Protein AF-A0A090X8W0-F1 (afdb_monomer_lite)

Foldseek 3Di:
DDDDDDDDDDDDDDDDDDDDDDVDDDDPDDDPPDDDDDDDDDPDPDDDPPPPLPPQPPQDDQFDQLLRVQLVVQCVVVCVVCVVPPPPDDPVNSVVVSVVCLVVPPVVVSVVSVVVNVVVNVVSVVSNVCSCPDPSNVVVVVVVVVVVVVVVVVVVVVPDPPVVPPPPPPPDDDDDDPPPDDPPPPPPPVPCVVVVVVVVVVVVVVVVVCVVVPPDDDDPPPDDCDPVNVVVVVVVVVVVVVVVVVVVVVVVVVVVVD

InterPro domains:
  IPR009071 High mobility group box domain [PF00505] (60-131)
  IPR009071 High mobility group box domain [PS50118] (60-132)
  IPR009071 High mobility group box domain [SM00398] (59-133)
  IPR036910 High mobility group box domain superfamily [G3DSA:1.10.30.10] (56-162)
  IPR036910 High mobility group box domain superfamily [SSF47095] (57-144)

Organism: Ixodes ricinus (NCBI:txid34613)

pLDDT: mean 70.73, std 20.22, range [31.61, 98.19]

Radius of gyration: 36.59 Å; chains: 1; bounding box: 74×90×101 Å

Sequence (258 aa):
RPRTQGATSNSNSPMPSSANSSPFVPSPHGSSLLQPPVKPGLSRRRGGPTVVYQNPRKPPDKPLMPYMRYSRKVRKMVWDQVKATNPDLKLWEIGKIIGQMWRELPDEAKQEYIDDYETEKMEYNEALKSYHSSPAYQAWVAAKVRAQQAAEEREALERSPSVVSSSLMASQKTDGKVSIQPAEDEDDIDEFSVKHIAASRYMRNHRLINEIFSDAVVPDVRSVVTTARMSVLKRQVQSLTMHQEKLGSRVTADRRKV

Structure (mmCIF, N/CA/C/O backbone):
data_AF-A0A090X8W0-F1
#
_entry.id   AF-A0A090X8W0-F1
#
loop_
_atom_site.group_PDB
_atom_site.id
_atom_site.type_symbol
_atom_site.label_atom_id
_atom_site.label_alt_id
_atom_site.label_comp_id
_atom_site.label_asym_id
_atom_site.label_entity_id
_atom_site.label_seq_id
_atom_site.pdbx_PDB_ins_code
_atom_site.Cartn_x
_atom_site.Cartn_y
_atom_site.Cartn_z
_atom_site.occupancy
_atom_site.B_iso_or_equiv
_atom_site.auth_seq_id
_atom_site.auth_comp_id
_atom_site.auth_asym_id
_atom_site.auth_atom_id
_atom_site.pdbx_PDB_model_num
ATOM 1 N N . ARG A 1 1 ? 48.241 22.713 63.279 1.00 39.88 1 ARG A N 1
ATOM 2 C CA . ARG A 1 1 ? 48.089 21.348 62.714 1.00 39.88 1 ARG A CA 1
ATOM 3 C C . ARG A 1 1 ? 46.641 20.907 62.950 1.00 39.88 1 ARG A C 1
ATOM 5 O O . ARG A 1 1 ? 46.288 20.726 64.108 1.00 39.88 1 ARG A O 1
ATOM 12 N N . PRO A 1 2 ? 45.789 20.875 61.912 1.00 41.75 2 PRO A N 1
ATOM 13 C CA . PRO A 1 2 ? 44.349 20.630 62.030 1.00 41.75 2 PRO A CA 1
ATOM 14 C C . PRO A 1 2 ? 44.013 19.131 61.931 1.00 41.75 2 PRO A C 1
ATOM 16 O O . PRO A 1 2 ? 44.785 18.366 61.352 1.00 41.75 2 PRO A O 1
ATOM 19 N N . ARG A 1 3 ? 42.855 18.716 62.466 1.00 33.06 3 ARG A N 1
ATOM 20 C CA . ARG A 1 3 ? 42.297 17.358 62.332 1.00 33.06 3 ARG A CA 1
ATOM 21 C C . ARG A 1 3 ? 40.885 17.427 61.734 1.00 33.06 3 ARG A C 1
ATOM 23 O O . ARG A 1 3 ? 39.918 17.691 62.430 1.00 33.06 3 ARG A O 1
ATOM 30 N N . THR A 1 4 ? 40.872 17.277 60.411 1.00 41.16 4 THR A N 1
ATOM 31 C CA . THR A 1 4 ? 39.895 16.632 59.511 1.00 41.16 4 THR A CA 1
ATOM 32 C C . THR A 1 4 ? 38.405 16.605 59.876 1.00 41.16 4 THR A C 1
ATOM 34 O O . THR A 1 4 ? 37.975 15.891 60.780 1.00 41.16 4 THR A O 1
ATOM 37 N N . GLN A 1 5 ? 37.638 17.282 59.019 1.00 38.31 5 GLN A N 1
ATOM 38 C CA . GLN A 1 5 ? 36.207 17.116 58.780 1.00 38.31 5 GLN A CA 1
ATOM 39 C C . GLN A 1 5 ? 35.917 15.755 58.121 1.00 38.31 5 GLN A C 1
ATOM 41 O O . GLN A 1 5 ? 36.676 15.312 57.258 1.00 38.31 5 GLN A O 1
ATOM 46 N N . GLY A 1 6 ? 34.805 15.123 58.502 1.00 32.28 6 GLY A N 1
ATOM 47 C CA . GLY A 1 6 ? 34.165 14.049 57.749 1.00 32.28 6 GLY A CA 1
ATOM 48 C C . GLY A 1 6 ? 32.929 14.608 57.053 1.00 32.28 6 GLY A C 1
ATOM 49 O O . GLY A 1 6 ? 31.990 15.028 57.723 1.00 32.28 6 GLY A O 1
ATOM 50 N N . ALA A 1 7 ? 32.943 14.629 55.723 1.00 36.22 7 ALA A N 1
ATOM 51 C CA . ALA A 1 7 ? 31.776 14.893 54.895 1.00 36.22 7 ALA A CA 1
ATOM 52 C C . ALA A 1 7 ? 31.733 13.835 53.789 1.00 36.22 7 ALA A C 1
ATOM 54 O O . ALA A 1 7 ? 32.740 13.515 53.158 1.00 36.22 7 ALA A O 1
ATOM 55 N N . THR A 1 8 ? 30.558 13.244 53.645 1.00 35.12 8 THR A N 1
ATOM 56 C CA . THR A 1 8 ? 30.211 12.102 52.812 1.00 35.12 8 THR A CA 1
ATOM 57 C C . THR A 1 8 ? 30.208 12.471 51.326 1.00 35.12 8 THR A C 1
ATOM 59 O O . THR A 1 8 ? 29.494 13.371 50.894 1.00 35.12 8 THR A O 1
ATOM 62 N N . SER A 1 9 ? 30.978 11.747 50.513 1.00 33.94 9 SER A N 1
ATOM 63 C CA . SER A 1 9 ? 30.895 11.777 49.052 1.00 33.94 9 SER A CA 1
ATOM 64 C C . SER A 1 9 ? 29.892 10.722 48.577 1.00 33.94 9 SER A C 1
ATOM 66 O O . SER A 1 9 ? 30.222 9.548 48.435 1.00 33.94 9 SER A O 1
ATOM 68 N N . ASN A 1 10 ? 28.648 11.139 48.333 1.00 31.61 10 ASN A N 1
ATOM 69 C CA . ASN A 1 10 ? 27.657 10.306 47.654 1.00 31.61 10 ASN A CA 1
ATOM 70 C C . ASN A 1 10 ? 27.701 10.627 46.154 1.00 31.61 10 ASN A C 1
ATOM 72 O O . ASN A 1 10 ? 27.370 11.735 45.733 1.00 31.61 10 ASN A O 1
ATOM 76 N N . SER A 1 11 ? 28.162 9.669 45.354 1.00 35.59 11 SER A N 1
ATOM 77 C CA . SER A 1 11 ? 28.157 9.745 43.895 1.00 35.59 11 SER A CA 1
ATOM 78 C C . SER A 1 11 ? 26.762 9.382 43.392 1.00 35.59 11 SER A C 1
ATOM 80 O O . SER A 1 11 ? 26.327 8.244 43.518 1.00 35.59 11 SER A O 1
ATOM 82 N N . ASN A 1 12 ? 26.043 10.357 42.835 1.00 34.34 12 ASN A N 1
ATOM 83 C CA . ASN A 1 12 ? 24.783 10.111 42.142 1.00 34.34 12 ASN A CA 1
ATOM 84 C C . ASN A 1 12 ? 24.848 10.783 40.768 1.00 34.34 12 ASN A C 1
ATOM 86 O O . ASN A 1 12 ? 24.694 11.997 40.637 1.00 34.34 12 ASN A O 1
ATOM 90 N N . SER A 1 13 ? 25.145 9.983 39.746 1.00 42.72 13 SER A N 1
ATOM 91 C CA . SER A 1 13 ? 25.040 10.383 38.345 1.00 42.72 13 SER A CA 1
ATOM 92 C C . SER A 1 13 ? 23.560 10.485 37.938 1.00 42.72 13 SER A C 1
ATOM 94 O O . SER A 1 13 ? 22.775 9.608 38.303 1.00 42.72 13 SER A O 1
ATOM 96 N N . PRO A 1 14 ? 23.155 11.517 37.177 1.00 39.47 14 PRO A N 1
ATOM 97 C CA . PRO A 1 14 ? 21.783 11.666 36.705 1.00 39.47 14 PRO A CA 1
ATOM 98 C C . PRO A 1 14 ? 21.507 10.778 35.480 1.00 39.47 14 PRO A C 1
ATOM 100 O O . PRO A 1 14 ? 22.338 10.645 34.582 1.00 39.47 14 PRO A O 1
ATOM 103 N N . MET A 1 15 ? 20.317 10.176 35.452 1.00 40.91 15 MET A N 1
ATOM 104 C CA . MET A 1 15 ? 19.804 9.386 34.330 1.00 40.91 15 MET A CA 1
ATOM 105 C C . MET A 1 15 ? 19.466 10.260 33.110 1.00 40.91 15 MET A C 1
ATOM 107 O O . MET A 1 15 ? 18.915 11.348 33.294 1.00 40.91 15 MET A O 1
ATOM 111 N N . PRO A 1 16 ? 19.687 9.785 31.869 1.00 42.34 16 PRO A N 1
ATOM 112 C CA . PRO A 1 16 ? 19.072 10.375 30.692 1.00 42.34 16 PRO A CA 1
ATOM 113 C C . PRO A 1 16 ? 17.645 9.845 30.484 1.00 42.34 16 PRO A C 1
ATOM 115 O O . PRO A 1 16 ? 17.329 8.676 30.702 1.00 42.34 16 PRO A O 1
ATOM 118 N N . SER A 1 17 ? 16.794 10.769 30.062 1.00 34.78 17 SER A N 1
ATOM 119 C CA . SER A 1 17 ? 15.359 10.680 29.828 1.00 34.78 17 SER A CA 1
ATOM 120 C C . SER A 1 17 ? 14.946 9.645 28.773 1.00 34.78 17 SER A C 1
ATOM 122 O O . SER A 1 17 ? 15.541 9.527 27.703 1.00 34.78 17 SER A O 1
ATOM 124 N N . SER A 1 18 ? 13.852 8.939 29.080 1.00 35.31 18 SER A N 1
ATOM 125 C CA . SER A 1 18 ? 13.143 8.006 28.201 1.00 35.31 18 SER A CA 1
ATOM 126 C C . SER A 1 18 ? 12.738 8.645 26.874 1.00 35.31 18 SER A C 1
ATOM 128 O O . SER A 1 18 ? 11.763 9.392 26.796 1.00 35.31 18 SER A O 1
ATOM 130 N N . ALA A 1 19 ? 13.435 8.264 25.809 1.00 43.94 19 ALA A N 1
ATOM 131 C CA . ALA A 1 19 ? 12.911 8.309 24.458 1.00 43.94 19 ALA A CA 1
ATOM 132 C C . ALA A 1 19 ? 12.347 6.924 24.095 1.00 43.94 19 ALA A C 1
ATOM 134 O O . ALA A 1 19 ? 13.065 5.931 24.079 1.00 43.94 19 ALA A O 1
ATOM 135 N N . ASN A 1 20 ? 11.063 6.906 23.733 1.00 49.56 20 ASN A N 1
ATOM 136 C CA . ASN A 1 20 ? 10.477 5.964 22.780 1.00 49.56 20 ASN A CA 1
ATOM 137 C C . ASN A 1 20 ? 10.401 4.475 23.198 1.00 49.56 20 ASN A C 1
ATOM 139 O O . ASN A 1 20 ? 11.033 3.606 22.596 1.00 49.56 20 ASN A O 1
ATOM 143 N N . SER A 1 21 ? 9.546 4.144 24.172 1.00 43.81 21 SER A N 1
ATOM 144 C CA . SER A 1 21 ? 9.149 2.751 24.417 1.00 43.81 21 SER A CA 1
ATOM 145 C C . SER A 1 21 ? 8.152 2.281 23.352 1.00 43.81 21 SER A C 1
ATOM 147 O O . SER A 1 21 ? 6.938 2.408 23.509 1.00 43.81 21 SER A O 1
ATOM 149 N N . SER A 1 22 ? 8.669 1.706 22.264 1.00 51.25 22 SER A N 1
ATOM 150 C CA . SER A 1 22 ? 7.900 0.723 21.491 1.00 51.25 22 SER A CA 1
ATOM 151 C C . SER A 1 22 ? 7.515 -0.436 22.426 1.00 51.25 22 SER A C 1
ATOM 153 O O . SER A 1 22 ? 8.367 -0.887 23.191 1.00 51.25 22 SER A O 1
ATOM 155 N N . PRO A 1 23 ? 6.274 -0.954 22.384 1.00 51.94 23 PRO A N 1
ATOM 156 C CA . PRO A 1 23 ? 5.765 -1.929 23.359 1.00 51.94 23 PRO A CA 1
ATOM 157 C C . PRO A 1 23 ? 6.380 -3.335 23.229 1.00 51.94 23 PRO A C 1
ATOM 159 O O . PRO A 1 23 ? 5.973 -4.259 23.926 1.00 51.94 23 PRO A O 1
ATOM 162 N N . PHE A 1 24 ? 7.367 -3.512 22.350 1.00 44.91 24 PHE A N 1
ATOM 163 C CA . PHE A 1 24 ? 8.084 -4.765 22.157 1.00 44.91 24 PHE A CA 1
ATOM 164 C C . PHE A 1 24 ? 9.477 -4.657 22.773 1.00 44.91 24 PHE A C 1
ATOM 166 O O . PHE A 1 24 ? 10.447 -4.313 22.102 1.00 44.91 24 PHE A O 1
ATOM 173 N N . VAL A 1 25 ? 9.568 -4.954 24.068 1.00 57.94 25 VAL A N 1
ATOM 174 C CA . VAL A 1 25 ? 10.851 -5.179 24.742 1.00 57.94 25 VAL A CA 1
ATOM 175 C C . VAL A 1 25 ? 11.206 -6.662 24.575 1.00 57.94 25 VAL A C 1
ATOM 177 O O . VAL A 1 25 ? 10.413 -7.511 24.993 1.00 57.94 25 VAL A O 1
ATOM 180 N N . PRO A 1 26 ? 12.353 -7.028 23.975 1.00 49.44 26 PRO A N 1
ATOM 181 C CA . PRO A 1 26 ? 12.758 -8.423 23.924 1.00 49.44 26 PRO A CA 1
ATOM 182 C C . PRO A 1 26 ? 13.224 -8.850 25.321 1.00 49.44 26 PRO A C 1
ATOM 184 O O . PRO A 1 26 ? 14.251 -8.393 25.820 1.00 49.44 26 PRO A O 1
ATOM 187 N N . SER A 1 27 ? 12.438 -9.711 25.971 1.00 48.34 27 SER A N 1
ATOM 188 C CA . SER A 1 27 ? 12.844 -10.391 27.205 1.00 48.34 27 SER A CA 1
ATOM 189 C C . SER A 1 27 ? 14.025 -11.334 26.934 1.00 48.34 27 SER A C 1
ATOM 191 O O . SER A 1 27 ? 14.013 -12.031 25.918 1.00 48.34 27 SER A O 1
ATOM 193 N N . PRO A 1 28 ? 15.012 -11.434 27.845 1.00 51.75 28 PRO A N 1
ATOM 194 C CA . PRO A 1 28 ? 16.207 -12.259 27.646 1.00 51.75 28 PRO A CA 1
ATOM 195 C C . PRO A 1 28 ? 15.926 -13.771 27.706 1.00 51.75 28 PRO A C 1
ATOM 197 O O . PRO A 1 28 ? 16.813 -14.568 27.407 1.00 51.75 28 PRO A O 1
ATOM 200 N N . HIS A 1 29 ? 14.705 -14.184 28.063 1.00 52.03 29 HIS A N 1
ATOM 201 C CA . HIS A 1 29 ? 14.266 -15.579 28.108 1.00 52.03 29 HIS A CA 1
ATOM 202 C C . HIS A 1 29 ? 12.927 -15.738 27.374 1.00 52.03 29 HIS A C 1
ATOM 204 O O . HIS A 1 29 ? 11.858 -15.689 27.976 1.00 52.03 29 HIS A O 1
ATOM 210 N N . GLY A 1 30 ? 12.982 -15.905 26.052 1.00 42.53 30 GLY A N 1
ATOM 211 C CA . GLY A 1 30 ? 11.816 -16.168 25.209 1.00 42.53 30 GLY A CA 1
ATOM 212 C C . GLY A 1 30 ? 12.212 -16.983 23.981 1.00 42.53 30 GLY A C 1
ATOM 213 O O . GLY A 1 30 ? 13.098 -16.598 23.228 1.00 42.53 30 GLY A O 1
ATOM 214 N N . SER A 1 31 ? 11.579 -18.138 23.815 1.00 50.19 31 SER A N 1
ATOM 215 C CA . SER A 1 31 ? 11.810 -19.155 22.783 1.00 50.19 31 SER A CA 1
ATOM 216 C C . SER A 1 31 ? 11.832 -18.617 21.340 1.00 50.19 31 SER A C 1
ATOM 218 O O . SER A 1 31 ? 10.850 -18.036 20.882 1.00 50.19 31 SER A O 1
ATOM 220 N N . SER A 1 32 ? 12.911 -18.913 20.599 1.00 51.69 32 SER A N 1
ATOM 221 C CA . SER A 1 32 ? 13.202 -18.497 19.207 1.00 51.69 32 SER A CA 1
ATOM 222 C C . SER A 1 32 ? 12.253 -19.007 18.104 1.00 51.69 32 SER A C 1
ATOM 224 O O . SER A 1 32 ? 12.627 -18.993 16.935 1.00 51.69 32 SER A O 1
ATOM 226 N N . LEU A 1 33 ? 11.044 -19.478 18.413 1.00 53.31 33 LEU A N 1
ATOM 227 C CA . LEU A 1 33 ? 10.195 -20.152 17.419 1.00 53.31 33 LEU A CA 1
ATOM 228 C C . LEU A 1 33 ? 9.197 -19.255 16.678 1.00 53.31 33 LEU A C 1
ATOM 230 O O . LEU A 1 33 ? 8.506 -19.749 15.796 1.00 53.31 33 LEU A O 1
ATOM 234 N N . LEU A 1 34 ? 9.135 -17.952 16.962 1.00 53.56 34 LEU A N 1
ATOM 235 C CA . LEU A 1 34 ? 8.249 -17.030 16.241 1.00 53.56 34 LEU A CA 1
ATOM 2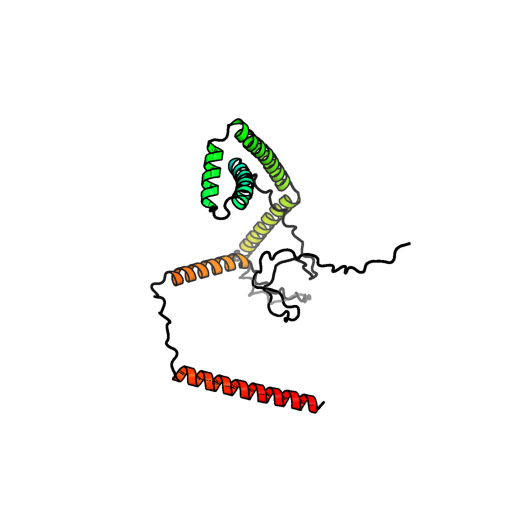36 C C . LEU A 1 34 ? 8.913 -15.659 16.037 1.00 53.56 34 LEU A C 1
ATOM 238 O O . LEU A 1 34 ? 8.596 -14.693 16.725 1.00 53.56 34 LEU A O 1
ATOM 242 N N . GLN A 1 35 ? 9.824 -15.561 15.067 1.00 55.16 35 GLN A N 1
ATOM 243 C CA . GLN A 1 35 ? 10.144 -14.285 14.418 1.00 55.16 35 GLN A CA 1
ATOM 244 C C . GLN A 1 35 ? 9.723 -14.354 12.943 1.00 55.16 35 GLN A C 1
ATOM 246 O O . GLN A 1 35 ? 10.074 -15.320 12.262 1.00 55.16 35 GLN A O 1
ATOM 251 N N . PRO A 1 36 ? 8.988 -13.356 12.416 1.00 49.62 36 PRO A N 1
ATOM 252 C CA . PRO A 1 36 ? 8.801 -13.226 10.976 1.00 49.62 36 PRO A CA 1
ATOM 253 C C . PRO A 1 36 ? 10.170 -12.960 10.329 1.00 49.62 36 PRO A C 1
ATOM 255 O O . PRO A 1 36 ? 10.958 -12.193 10.890 1.00 49.62 36 PRO A O 1
ATOM 258 N N . PRO A 1 37 ? 10.493 -13.571 9.175 1.00 48.31 37 PRO A N 1
ATOM 259 C CA . PRO A 1 37 ? 11.827 -13.467 8.606 1.00 48.31 37 PRO A CA 1
ATOM 260 C C . PRO A 1 37 ? 12.108 -12.025 8.177 1.00 48.31 37 PRO A C 1
ATOM 262 O O . PRO A 1 37 ? 11.631 -11.540 7.148 1.00 48.31 37 PRO A O 1
ATOM 265 N N . VAL A 1 38 ? 12.930 -11.349 8.977 1.00 45.34 38 VAL A N 1
ATOM 266 C CA . VAL A 1 38 ? 13.739 -10.220 8.534 1.00 45.34 38 VAL A CA 1
ATOM 267 C C . VAL A 1 38 ? 14.649 -10.720 7.414 1.00 45.34 38 VAL A C 1
ATOM 269 O O . VAL A 1 38 ? 15.236 -11.796 7.504 1.00 45.34 38 VAL A O 1
ATOM 272 N N . LYS A 1 39 ? 14.739 -9.960 6.324 1.00 49.06 39 LYS A N 1
ATOM 273 C CA . LYS A 1 39 ? 15.670 -10.229 5.226 1.00 49.06 39 LYS A CA 1
ATOM 274 C C . LYS A 1 39 ? 17.035 -9.644 5.586 1.00 49.06 39 LYS A C 1
ATOM 276 O O . LYS A 1 39 ? 17.180 -8.424 5.538 1.00 49.06 39 LYS A O 1
ATOM 281 N N . PRO A 1 40 ? 18.036 -10.481 5.887 1.00 35.56 40 PRO A N 1
ATOM 282 C CA . PRO A 1 40 ? 19.397 -10.106 5.534 1.00 35.56 40 PRO A CA 1
ATOM 283 C C . PRO A 1 40 ? 20.154 -11.254 4.859 1.00 35.56 40 PRO A C 1
ATOM 285 O O . PRO A 1 40 ? 20.121 -12.396 5.301 1.00 35.56 40 PRO A O 1
ATOM 288 N N . GLY A 1 41 ? 20.893 -10.908 3.805 1.00 35.22 41 GLY A N 1
ATOM 289 C CA . GLY A 1 41 ? 22.036 -11.694 3.341 1.00 35.22 41 GLY A CA 1
ATOM 290 C C . GLY A 1 41 ? 21.687 -12.955 2.559 1.00 35.22 41 GLY A C 1
ATOM 291 O O . GLY A 1 41 ? 21.515 -14.037 3.109 1.00 35.22 41 GLY A O 1
ATOM 292 N N . LEU A 1 42 ? 21.682 -12.829 1.234 1.00 42.47 42 LEU A N 1
ATOM 293 C CA . LEU A 1 42 ? 21.631 -13.955 0.310 1.00 42.47 42 LEU A CA 1
ATOM 294 C C . LEU A 1 42 ? 22.976 -14.716 0.351 1.00 42.47 42 LEU A C 1
ATOM 296 O O . LEU A 1 42 ? 23.842 -14.500 -0.490 1.00 42.47 42 LEU A O 1
ATOM 300 N N . SER A 1 43 ? 23.176 -15.589 1.341 1.00 38.06 43 SER A N 1
ATOM 301 C CA . SER A 1 43 ? 24.271 -16.568 1.334 1.00 38.06 43 SER A CA 1
ATOM 302 C C . SER A 1 43 ? 23.731 -17.901 0.827 1.00 38.06 43 SER A C 1
ATOM 304 O O . SER A 1 43 ? 23.165 -18.707 1.565 1.00 38.06 43 SER A O 1
ATOM 306 N N . ARG A 1 44 ? 23.844 -18.097 -0.488 1.00 40.81 44 ARG A N 1
ATOM 307 C CA . ARG A 1 44 ? 23.441 -19.317 -1.189 1.00 40.81 44 ARG A CA 1
ATOM 308 C C . ARG A 1 44 ? 24.558 -20.352 -1.021 1.00 40.81 44 ARG A C 1
ATOM 310 O O . ARG A 1 44 ? 25.519 -20.361 -1.780 1.00 40.81 44 ARG A O 1
ATOM 317 N N . ARG A 1 45 ? 24.442 -21.230 -0.022 1.00 42.12 45 ARG A N 1
ATOM 318 C CA . ARG A 1 45 ? 25.188 -22.498 0.008 1.00 42.12 45 ARG A CA 1
ATOM 319 C C . ARG A 1 45 ? 24.344 -23.588 -0.650 1.00 42.12 45 ARG A C 1
ATOM 321 O O . ARG A 1 45 ? 23.485 -24.167 0.005 1.00 42.12 45 ARG A O 1
ATOM 328 N N . ARG A 1 46 ? 24.614 -23.880 -1.923 1.00 37.44 46 ARG A N 1
ATOM 329 C CA . ARG A 1 46 ? 24.491 -25.226 -2.510 1.00 37.44 46 ARG A CA 1
ATOM 330 C C . ARG A 1 46 ? 25.287 -25.252 -3.815 1.00 37.44 46 ARG A C 1
ATOM 332 O O . ARG A 1 46 ? 25.053 -24.425 -4.688 1.00 37.44 46 ARG A O 1
ATOM 339 N N . GLY A 1 47 ? 26.287 -26.130 -3.861 1.00 41.94 47 GLY A N 1
ATOM 340 C CA . GLY A 1 47 ? 27.221 -26.275 -4.971 1.00 41.94 47 GLY A CA 1
ATOM 341 C C . GLY A 1 47 ? 26.561 -26.862 -6.216 1.00 41.94 47 GLY A C 1
ATOM 342 O O . GLY A 1 47 ? 25.757 -27.784 -6.129 1.00 41.94 47 GLY A O 1
ATOM 343 N N . GLY A 1 48 ? 26.936 -26.278 -7.346 1.00 35.25 48 GLY A N 1
ATOM 344 C CA . GLY A 1 48 ? 26.585 -26.581 -8.731 1.00 35.25 48 GLY A CA 1
ATOM 345 C C . GLY A 1 48 ? 27.090 -25.389 -9.555 1.00 35.25 48 GLY A C 1
ATOM 346 O O . GLY A 1 48 ? 27.101 -24.281 -9.006 1.00 35.25 48 GLY A O 1
ATOM 347 N N . PRO A 1 49 ? 27.575 -25.545 -10.801 1.00 39.69 49 PRO A N 1
ATOM 348 C CA . PRO A 1 49 ? 28.111 -24.429 -11.574 1.00 39.69 49 PRO A CA 1
ATOM 349 C C . PRO A 1 49 ? 26.949 -23.562 -12.074 1.00 39.69 49 PRO A C 1
ATOM 351 O O . PRO A 1 49 ? 26.611 -23.539 -13.251 1.00 39.69 49 PRO A O 1
ATOM 354 N N . THR A 1 50 ? 26.290 -22.848 -11.162 1.00 38.62 50 THR A N 1
ATOM 355 C CA . THR A 1 50 ? 25.349 -21.802 -11.526 1.00 38.62 50 THR A CA 1
ATOM 356 C C . THR A 1 50 ? 26.186 -20.678 -12.102 1.00 38.62 50 THR A C 1
ATOM 358 O O . THR A 1 50 ? 26.916 -20.017 -11.360 1.00 38.62 50 THR A O 1
ATOM 361 N N . VAL A 1 51 ? 26.100 -20.471 -13.415 1.00 46.28 51 VAL A N 1
ATOM 362 C CA . VAL A 1 51 ? 26.507 -19.216 -14.042 1.00 46.28 51 VAL A CA 1
ATOM 363 C C . VAL A 1 51 ? 25.790 -18.112 -13.272 1.00 46.28 51 VAL A C 1
ATOM 365 O O . VAL A 1 51 ? 24.580 -17.916 -13.388 1.00 46.28 51 VAL A O 1
ATOM 368 N N . VAL A 1 52 ? 26.530 -17.458 -12.377 1.00 37.38 52 VAL A N 1
ATOM 369 C CA . VAL A 1 52 ? 26.059 -16.297 -11.640 1.00 37.38 52 VAL A CA 1
ATOM 370 C C . VAL A 1 52 ? 25.948 -15.204 -12.684 1.00 37.38 52 VAL A C 1
ATOM 372 O O . VAL A 1 52 ? 26.927 -14.526 -12.989 1.00 37.38 52 VAL A O 1
ATOM 375 N N . TYR A 1 53 ? 24.760 -15.044 -13.262 1.00 45.28 53 TYR A N 1
ATOM 376 C CA . TYR A 1 53 ? 24.418 -13.816 -13.954 1.00 45.28 53 TYR A CA 1
ATOM 377 C C . TYR A 1 53 ? 24.467 -12.715 -12.896 1.00 45.28 53 TYR A C 1
ATOM 379 O O . TYR A 1 53 ? 23.536 -12.532 -12.111 1.00 45.28 53 TYR A O 1
ATOM 387 N N . GLN A 1 54 ? 25.618 -12.045 -12.811 1.00 44.84 54 GLN A N 1
ATOM 388 C CA . GLN A 1 54 ? 25.772 -10.797 -12.083 1.00 44.84 54 GLN A CA 1
ATOM 389 C C . GLN A 1 54 ? 24.719 -9.868 -12.671 1.00 44.84 54 GLN A C 1
ATOM 391 O O . GLN A 1 54 ? 24.854 -9.417 -13.808 1.00 44.84 54 GLN A O 1
ATOM 396 N N . ASN A 1 55 ? 23.630 -9.666 -11.929 1.00 48.00 55 ASN A N 1
ATOM 397 C CA . ASN A 1 55 ? 22.608 -8.705 -12.303 1.00 48.00 55 ASN A CA 1
ATOM 398 C C . ASN A 1 55 ? 23.354 -7.405 -12.631 1.00 48.00 55 ASN A C 1
ATOM 400 O O . ASN A 1 55 ? 24.164 -6.975 -11.794 1.00 48.00 55 ASN A O 1
ATOM 404 N N . PRO A 1 56 ? 23.174 -6.815 -13.827 1.00 54.91 56 PRO A N 1
ATOM 405 C CA . PRO A 1 56 ? 23.872 -5.587 -14.150 1.00 54.91 56 PRO A CA 1
ATOM 406 C C . PRO A 1 56 ? 23.551 -4.594 -13.030 1.00 54.91 56 PRO A C 1
ATOM 408 O O . PRO A 1 56 ? 22.422 -4.562 -12.527 1.00 54.91 56 PRO A O 1
ATOM 411 N N . ARG A 1 57 ? 24.582 -3.881 -12.549 1.00 59.03 57 ARG A N 1
ATOM 412 C CA . ARG A 1 57 ? 24.477 -2.951 -11.410 1.00 59.03 57 ARG A CA 1
ATOM 413 C C . ARG A 1 57 ? 23.204 -2.107 -11.555 1.00 59.03 57 ARG A C 1
ATOM 415 O O . ARG A 1 57 ? 22.779 -1.849 -12.676 1.00 59.03 57 ARG A O 1
ATOM 422 N N . LYS A 1 58 ? 22.551 -1.730 -10.450 1.00 57.94 58 LYS A N 1
ATOM 423 C CA . LYS A 1 58 ? 21.306 -0.945 -10.531 1.00 57.94 58 LYS A CA 1
ATOM 424 C C . LYS A 1 58 ? 21.511 0.231 -11.500 1.00 57.94 58 LYS A C 1
ATOM 426 O O . LYS A 1 58 ? 22.571 0.859 -11.415 1.00 57.94 58 LYS A O 1
ATOM 431 N N . PRO A 1 59 ? 20.560 0.494 -12.414 1.00 66.25 59 PRO A N 1
ATOM 432 C CA . PRO A 1 59 ? 20.665 1.647 -13.292 1.00 66.25 59 PRO A CA 1
ATOM 433 C C . PRO A 1 59 ? 20.854 2.907 -12.434 1.00 66.25 59 PRO A C 1
ATOM 435 O O . PRO A 1 59 ? 20.337 2.936 -11.310 1.00 66.25 59 PRO A O 1
ATOM 438 N N . PRO A 1 60 ? 21.592 3.918 -12.923 1.00 69.31 60 PRO A N 1
ATOM 439 C CA . PRO A 1 60 ? 21.768 5.168 -12.195 1.00 69.31 60 PRO A CA 1
ATOM 440 C C . PRO A 1 60 ? 20.410 5.735 -11.752 1.00 69.31 60 PRO A C 1
ATOM 442 O O . PRO A 1 60 ? 19.403 5.569 -12.454 1.00 69.31 60 PRO A O 1
ATOM 445 N N . ASP A 1 61 ? 20.367 6.387 -10.590 1.00 71.50 61 ASP A N 1
ATOM 446 C CA . ASP A 1 61 ? 19.159 7.057 -10.100 1.00 71.50 61 ASP A CA 1
ATOM 447 C C . ASP A 1 61 ? 18.981 8.400 -10.812 1.00 71.50 61 ASP A C 1
ATOM 449 O O . ASP A 1 61 ? 19.941 9.134 -11.031 1.00 71.50 61 ASP A O 1
ATOM 453 N N . LYS A 1 62 ? 17.739 8.728 -11.186 1.00 76.81 62 LYS A N 1
ATOM 454 C CA . LYS A 1 62 ? 17.438 9.977 -11.897 1.00 76.81 62 LYS A CA 1
ATOM 455 C C . LYS A 1 62 ? 17.749 11.188 -11.004 1.00 76.81 62 LYS A C 1
ATOM 457 O O . LYS A 1 62 ? 17.353 11.175 -9.833 1.00 76.81 62 LYS A O 1
ATOM 462 N N . PRO A 1 63 ? 18.360 12.254 -11.548 1.00 78.06 63 PRO A N 1
ATOM 463 C CA . PRO A 1 63 ? 18.691 13.437 -10.773 1.00 78.06 63 PRO A CA 1
ATOM 464 C C . PRO A 1 63 ? 17.420 14.131 -10.301 1.00 78.06 63 PRO A C 1
ATOM 466 O O . PRO A 1 63 ? 16.387 14.153 -10.980 1.00 78.06 63 PRO A O 1
ATOM 469 N N . LEU A 1 64 ? 17.491 14.688 -9.098 1.00 76.12 64 LEU A N 1
ATOM 470 C CA . LEU A 1 64 ? 16.340 15.288 -8.447 1.00 76.12 64 LEU A CA 1
ATOM 471 C C . LEU A 1 64 ? 16.008 16.644 -9.081 1.00 76.12 64 LEU A C 1
ATOM 473 O O . LEU A 1 64 ? 16.878 17.504 -9.162 1.00 76.12 64 LEU A O 1
ATOM 477 N N . MET A 1 65 ? 14.749 16.849 -9.480 1.00 83.06 65 MET A N 1
ATOM 478 C CA . MET A 1 65 ? 14.282 18.118 -10.064 1.00 83.06 65 MET A CA 1
ATOM 479 C C . MET A 1 65 ? 14.605 19.328 -9.156 1.00 83.06 65 MET A C 1
ATOM 481 O O . MET A 1 65 ? 14.499 19.178 -7.933 1.00 83.06 65 MET A O 1
ATOM 485 N N . PRO A 1 66 ? 14.888 20.530 -9.705 1.00 81.88 66 PRO A N 1
ATOM 486 C CA . PRO A 1 66 ? 15.294 21.715 -8.929 1.00 81.88 66 PRO A CA 1
ATOM 487 C C . PRO A 1 66 ? 14.356 22.036 -7.756 1.00 81.88 66 PRO A C 1
ATOM 489 O O . PRO A 1 66 ? 14.775 22.132 -6.603 1.00 81.88 66 PRO A O 1
ATOM 492 N N . TYR A 1 67 ? 13.044 22.048 -8.015 1.00 77.38 67 TYR A N 1
ATOM 493 C CA . TYR A 1 67 ? 12.024 22.244 -6.980 1.00 77.38 67 TYR A CA 1
ATOM 494 C C . TYR A 1 67 ? 12.050 21.156 -5.893 1.00 77.38 67 TYR A C 1
ATOM 496 O O . TYR A 1 67 ? 11.854 21.419 -4.706 1.00 77.38 67 TYR A O 1
ATOM 504 N N . MET A 1 68 ? 12.309 19.905 -6.271 1.00 83.56 68 MET A N 1
ATOM 505 C CA . MET A 1 68 ? 12.366 18.795 -5.324 1.00 83.56 68 MET A CA 1
ATOM 506 C C . MET A 1 68 ? 13.618 18.867 -4.435 1.00 83.56 68 MET A C 1
ATOM 508 O O . MET A 1 68 ? 13.545 18.481 -3.268 1.00 83.56 68 MET A O 1
ATOM 512 N N . ARG A 1 69 ? 14.737 19.407 -4.938 1.00 82.25 69 ARG A N 1
ATOM 513 C CA . ARG A 1 69 ? 15.941 19.709 -4.140 1.00 82.25 69 ARG A CA 1
ATOM 514 C C . ARG A 1 69 ? 15.675 20.813 -3.138 1.00 82.25 69 ARG A C 1
ATOM 516 O O . ARG A 1 69 ? 15.859 20.604 -1.937 1.00 82.25 69 ARG A O 1
ATOM 523 N N . TYR A 1 70 ? 15.161 21.938 -3.627 1.00 83.00 70 TYR A N 1
ATOM 524 C CA . TYR A 1 70 ? 14.804 23.075 -2.793 1.00 83.00 70 TYR A CA 1
ATOM 525 C C . TYR A 1 70 ? 13.805 22.665 -1.712 1.00 83.00 70 TYR A C 1
ATOM 527 O O . TYR A 1 70 ? 14.043 22.876 -0.524 1.00 83.00 70 TYR A O 1
ATOM 535 N N . SER A 1 71 ? 12.733 21.966 -2.094 1.00 81.75 71 SER A N 1
ATOM 536 C CA . SER A 1 71 ? 11.718 21.529 -1.140 1.00 81.75 71 SER A CA 1
ATOM 537 C C . SER A 1 71 ? 12.264 20.570 -0.088 1.00 81.75 71 SER A C 1
ATOM 539 O O . SER A 1 71 ? 11.821 20.647 1.048 1.00 81.75 71 SER A O 1
ATOM 541 N N . ARG A 1 72 ? 13.238 19.699 -0.393 1.00 84.62 72 ARG A N 1
ATOM 542 C CA . ARG A 1 72 ? 13.895 18.854 0.623 1.00 84.62 72 ARG A CA 1
ATOM 543 C C . ARG A 1 72 ? 14.777 19.671 1.565 1.00 84.62 72 ARG A C 1
ATOM 545 O O . ARG A 1 72 ? 14.714 19.439 2.770 1.00 84.62 72 ARG A O 1
ATOM 552 N N . LYS A 1 73 ? 15.566 20.613 1.038 1.00 84.44 73 LYS A N 1
ATOM 553 C CA . LYS A 1 73 ? 16.456 21.483 1.827 1.00 84.44 73 LYS A CA 1
ATOM 554 C C . LYS A 1 73 ? 15.650 22.370 2.775 1.00 84.44 73 LYS A C 1
ATOM 556 O O . LYS A 1 73 ? 15.882 22.346 3.981 1.00 84.44 73 LYS A O 1
ATOM 561 N N . VAL A 1 74 ? 14.633 23.054 2.252 1.00 83.88 74 VAL A N 1
ATOM 562 C CA . VAL A 1 74 ? 13.748 23.917 3.042 1.00 83.88 74 VAL A CA 1
ATOM 563 C C . VAL A 1 74 ? 12.858 23.100 3.967 1.00 83.88 74 VAL A C 1
ATOM 565 O O . VAL A 1 74 ? 12.722 23.469 5.123 1.00 83.88 74 VAL A O 1
ATOM 568 N N . ARG A 1 75 ? 12.324 21.945 3.541 1.00 83.31 75 ARG A N 1
ATOM 569 C CA . ARG A 1 75 ? 11.580 21.059 4.453 1.00 83.31 75 ARG A CA 1
ATOM 570 C C . ARG A 1 75 ? 12.434 20.634 5.626 1.00 83.31 75 ARG A C 1
ATOM 572 O O . ARG A 1 75 ? 11.918 20.638 6.726 1.00 83.31 75 ARG A O 1
ATOM 579 N N . LYS A 1 76 ? 13.703 20.284 5.415 1.00 83.06 76 LYS A N 1
ATOM 580 C CA . LYS A 1 76 ? 14.602 19.900 6.506 1.00 83.06 76 LYS A CA 1
ATOM 581 C C . LYS A 1 76 ? 14.847 21.072 7.465 1.00 83.06 76 LYS A C 1
ATOM 583 O O . LYS A 1 76 ? 14.665 20.910 8.661 1.00 83.06 76 LYS A O 1
ATOM 588 N N . MET A 1 77 ? 15.150 22.256 6.935 1.00 80.44 77 MET A N 1
ATOM 589 C CA . MET A 1 77 ? 15.388 23.461 7.739 1.00 80.44 77 MET A CA 1
ATOM 590 C C . MET A 1 77 ? 14.140 23.916 8.516 1.00 80.44 77 MET A C 1
ATOM 592 O O . MET A 1 77 ? 14.206 24.152 9.719 1.00 80.44 77 MET A O 1
ATOM 596 N N . VAL A 1 78 ? 12.988 23.985 7.843 1.00 76.44 78 VAL A N 1
ATOM 597 C CA . VAL A 1 78 ? 11.702 24.356 8.447 1.00 76.44 78 VAL A CA 1
ATOM 598 C C . VAL A 1 78 ? 11.249 23.289 9.432 1.00 76.44 78 VAL A C 1
ATOM 600 O O . VAL A 1 78 ? 10.752 23.637 10.488 1.00 76.44 78 VAL A O 1
ATOM 603 N N . TRP A 1 79 ? 11.447 22.002 9.145 1.00 74.06 79 TRP A N 1
ATOM 604 C CA . TRP A 1 79 ? 11.122 20.916 10.073 1.00 74.06 79 TRP A CA 1
ATOM 605 C C . TRP A 1 79 ? 11.907 21.021 11.380 1.00 74.06 79 TRP A C 1
ATOM 607 O O . TRP A 1 79 ? 11.317 20.912 12.454 1.00 74.06 79 TRP A O 1
ATOM 617 N N . ASP A 1 80 ? 13.212 21.279 11.299 1.00 76.50 80 ASP A N 1
ATOM 618 C CA . ASP A 1 80 ? 14.059 21.444 12.481 1.00 76.50 80 ASP A CA 1
ATOM 619 C C . ASP A 1 80 ? 13.638 22.680 13.300 1.00 76.50 80 ASP A C 1
ATOM 621 O O . ASP A 1 80 ? 13.560 22.618 14.528 1.00 76.50 80 ASP A O 1
ATOM 625 N N . GLN A 1 81 ? 13.263 23.775 12.631 1.00 72.75 81 GLN A N 1
ATOM 626 C CA . GLN A 1 81 ? 12.783 25.002 13.275 1.00 72.75 81 GLN A CA 1
ATOM 627 C C . GLN A 1 81 ? 11.375 24.852 13.882 1.00 72.75 81 GLN A C 1
ATOM 629 O O . GLN A 1 81 ? 11.133 25.278 15.012 1.00 72.75 81 GLN A O 1
ATOM 634 N N . VAL A 1 82 ? 10.458 24.199 13.165 1.00 70.12 82 VAL A N 1
ATOM 635 C CA . VAL A 1 82 ? 9.075 23.915 13.577 1.00 70.12 82 VAL A CA 1
ATOM 636 C C . VAL A 1 82 ? 9.054 22.975 14.773 1.00 70.12 82 VAL A C 1
ATOM 638 O O . VAL A 1 82 ? 8.336 23.232 15.731 1.00 70.12 82 VAL A O 1
ATOM 641 N N . LYS A 1 83 ? 9.901 21.943 14.800 1.00 66.56 83 LYS A N 1
ATOM 642 C CA . LYS A 1 83 ? 10.022 21.058 15.965 1.00 66.56 83 LYS A CA 1
ATOM 643 C C . LYS A 1 83 ? 10.477 21.807 17.226 1.00 66.56 83 LYS A C 1
ATOM 645 O O . LYS A 1 83 ? 10.107 21.407 18.326 1.00 66.56 83 LYS A O 1
ATOM 650 N N . ALA A 1 84 ? 11.261 22.875 17.070 1.00 69.75 84 ALA A N 1
ATOM 651 C CA . ALA A 1 84 ? 11.744 23.695 18.178 1.00 69.75 84 ALA A CA 1
ATOM 652 C C . ALA A 1 84 ? 10.721 24.735 18.671 1.00 69.75 84 ALA A C 1
ATOM 654 O O . ALA A 1 84 ? 10.763 25.105 19.840 1.00 69.75 84 ALA A O 1
ATOM 655 N N . THR A 1 85 ? 9.818 25.211 17.807 1.00 68.88 85 THR A N 1
ATOM 656 C CA . THR A 1 85 ? 8.870 26.292 18.145 1.00 68.88 85 THR A CA 1
ATOM 657 C C . THR A 1 85 ? 7.421 25.838 18.276 1.00 68.88 85 THR A C 1
ATOM 659 O O . THR A 1 85 ? 6.732 26.332 19.158 1.00 68.88 85 THR A O 1
ATOM 662 N N . ASN A 1 86 ? 6.948 24.911 17.440 1.00 57.34 86 ASN A N 1
ATOM 663 C CA . ASN A 1 86 ? 5.575 24.398 17.435 1.00 57.34 86 ASN A CA 1
ATOM 664 C C . ASN A 1 86 ? 5.521 22.976 16.829 1.00 57.34 86 ASN A C 1
ATOM 666 O O . ASN A 1 86 ? 5.313 22.835 15.622 1.00 57.34 86 ASN A O 1
ATOM 670 N N . PRO A 1 87 ? 5.666 21.906 17.633 1.00 71.31 87 PRO A N 1
ATOM 671 C CA . PRO A 1 87 ? 5.694 20.525 17.135 1.00 71.31 87 PRO A CA 1
ATOM 672 C C . PRO A 1 87 ? 4.366 20.023 16.526 1.00 71.31 87 PRO A C 1
ATOM 674 O O . PRO A 1 87 ? 4.348 18.929 15.968 1.00 71.31 87 PRO A O 1
ATOM 677 N N . ASP A 1 88 ? 3.284 20.807 16.602 1.00 71.69 88 ASP A N 1
ATOM 678 C CA . ASP A 1 88 ? 1.940 20.450 16.113 1.00 71.69 88 ASP A CA 1
ATOM 679 C C . ASP A 1 88 ? 1.614 20.927 14.682 1.00 71.69 88 ASP A C 1
ATOM 681 O O . ASP A 1 88 ? 0.540 20.620 14.155 1.00 71.69 88 ASP A O 1
ATOM 685 N N . LEU A 1 89 ? 2.519 21.656 14.018 1.00 68.62 89 LEU A N 1
ATOM 686 C CA . LEU A 1 89 ? 2.323 22.066 12.622 1.00 68.62 89 LEU A CA 1
ATOM 687 C C . LEU A 1 89 ? 2.317 20.843 11.695 1.00 68.62 89 LEU A C 1
ATOM 689 O O . LEU A 1 89 ? 3.237 20.018 11.691 1.00 68.62 89 LEU A O 1
ATOM 693 N N . LYS A 1 90 ? 1.276 20.719 10.871 1.00 75.38 90 LYS A N 1
ATOM 694 C CA . LYS A 1 90 ? 1.065 19.525 10.048 1.00 75.38 90 LYS A CA 1
ATOM 695 C C . LYS A 1 90 ? 1.914 19.588 8.777 1.00 75.38 90 LYS A C 1
ATOM 697 O O . LYS A 1 90 ? 2.057 20.626 8.138 1.00 75.38 90 LYS A O 1
ATOM 702 N N . LEU A 1 91 ? 2.417 18.434 8.330 1.00 73.94 91 LEU A N 1
ATOM 703 C CA . LEU A 1 91 ? 3.304 18.315 7.158 1.00 73.94 91 LEU A CA 1
ATOM 704 C C . LEU A 1 91 ? 2.737 18.951 5.870 1.00 73.94 91 LEU A C 1
ATOM 706 O O . LEU A 1 91 ? 3.493 19.438 5.029 1.00 73.94 91 LEU A O 1
ATOM 710 N N . TRP A 1 92 ? 1.413 18.965 5.710 1.00 79.62 92 TRP A N 1
ATOM 711 C CA . TRP A 1 92 ? 0.758 19.579 4.553 1.00 79.62 92 TRP A CA 1
ATOM 712 C C . TRP A 1 92 ? 0.803 21.117 4.586 1.00 79.62 92 TRP A C 1
ATOM 714 O O . TRP A 1 92 ? 0.868 21.740 3.528 1.00 79.62 92 TRP A O 1
ATOM 724 N N . GLU A 1 93 ? 0.817 21.733 5.770 1.00 82.19 93 GLU A N 1
ATOM 725 C CA . GLU A 1 93 ? 0.957 23.188 5.950 1.00 82.19 93 GLU A CA 1
ATOM 726 C C . GLU A 1 93 ? 2.384 23.612 5.599 1.00 82.19 93 GLU A C 1
ATOM 728 O O . GLU A 1 93 ? 2.588 24.551 4.831 1.00 82.19 93 GLU A O 1
ATOM 733 N N . ILE A 1 94 ? 3.368 22.823 6.041 1.00 80.50 94 ILE A N 1
ATOM 734 C CA . ILE A 1 94 ? 4.781 22.982 5.672 1.00 80.50 94 ILE A CA 1
ATOM 735 C C . ILE A 1 94 ? 4.952 22.882 4.147 1.00 80.50 94 ILE A C 1
ATOM 737 O O . ILE A 1 94 ? 5.665 23.679 3.542 1.00 80.50 94 ILE A O 1
ATOM 741 N N . GLY A 1 95 ? 4.259 21.941 3.498 1.00 83.25 95 GLY A N 1
ATOM 742 C CA . GLY A 1 95 ? 4.258 21.815 2.039 1.00 83.25 95 GLY A CA 1
ATOM 743 C C . GLY A 1 95 ? 3.748 23.069 1.317 1.00 83.25 95 GLY A C 1
ATOM 744 O O . GLY A 1 95 ? 4.353 23.483 0.326 1.00 83.25 95 GLY A O 1
ATOM 745 N N . LYS A 1 96 ? 2.682 23.702 1.829 1.00 84.69 96 LYS A N 1
ATOM 746 C CA . LYS A 1 96 ? 2.136 24.953 1.272 1.00 84.69 96 LYS A CA 1
ATOM 747 C C . LYS A 1 96 ? 3.130 26.110 1.390 1.00 84.69 96 LYS A C 1
ATOM 749 O O . LYS A 1 96 ? 3.362 26.799 0.400 1.00 84.69 96 LYS A O 1
ATOM 754 N N . ILE A 1 97 ? 3.764 26.262 2.554 1.00 81.62 97 ILE A N 1
ATOM 755 C CA . ILE A 1 97 ? 4.764 27.311 2.807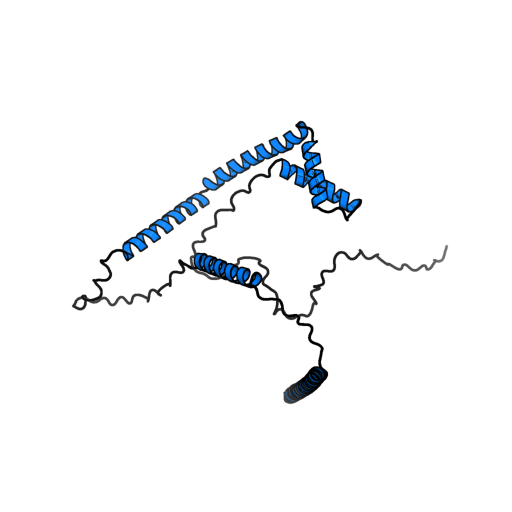 1.00 81.62 97 ILE A CA 1
ATOM 756 C C . ILE A 1 97 ? 5.966 27.146 1.871 1.00 81.62 97 ILE A C 1
ATOM 758 O O . ILE A 1 97 ? 6.362 28.093 1.204 1.00 81.62 97 ILE A O 1
ATOM 762 N N . ILE A 1 98 ? 6.501 25.931 1.733 1.00 84.38 98 ILE A N 1
ATOM 763 C CA . ILE A 1 98 ? 7.648 25.659 0.850 1.00 84.38 98 ILE A CA 1
ATOM 764 C C . ILE A 1 98 ? 7.321 25.958 -0.617 1.00 84.38 98 ILE A C 1
ATOM 766 O O . ILE A 1 98 ? 8.164 26.470 -1.352 1.00 84.38 98 ILE A O 1
ATOM 770 N N . GLY A 1 99 ? 6.102 25.634 -1.059 1.00 85.81 99 GLY A N 1
ATOM 771 C CA . GLY A 1 99 ? 5.639 25.965 -2.405 1.00 85.81 99 GLY A CA 1
ATOM 772 C C . GLY A 1 99 ? 5.579 27.473 -2.649 1.00 85.81 99 GLY A C 1
ATOM 773 O O . GLY A 1 99 ? 5.980 27.929 -3.718 1.00 85.81 99 GLY A O 1
ATOM 774 N N . GLN A 1 100 ? 5.127 28.243 -1.658 1.00 86.00 100 GLN A N 1
ATOM 775 C CA . GLN A 1 100 ? 5.110 29.703 -1.722 1.00 86.00 100 GLN A CA 1
ATOM 776 C C . GLN A 1 100 ? 6.526 30.290 -1.717 1.00 86.00 100 GLN A C 1
ATOM 778 O O . GLN A 1 100 ? 6.858 31.058 -2.615 1.00 86.00 100 GLN A O 1
ATOM 783 N N . MET A 1 101 ? 7.391 29.842 -0.802 1.00 83.75 101 MET A N 1
ATOM 784 C CA . MET A 1 101 ? 8.786 30.288 -0.731 1.00 83.75 101 MET A CA 1
ATOM 785 C C . MET A 1 101 ? 9.552 30.007 -2.026 1.00 83.75 101 MET A C 1
ATOM 787 O O . MET A 1 101 ? 10.359 30.827 -2.440 1.00 83.75 101 MET A O 1
ATOM 791 N N . TRP A 1 102 ? 9.274 28.891 -2.711 1.00 85.00 102 TRP A N 1
ATOM 792 C CA . TRP A 1 102 ? 9.866 28.623 -4.024 1.00 85.00 102 TRP A CA 1
ATOM 793 C C . TRP A 1 102 ? 9.413 29.622 -5.093 1.00 85.00 102 TRP A C 1
ATOM 795 O O . TRP A 1 102 ? 10.214 30.015 -5.934 1.00 85.00 102 TRP A O 1
ATOM 805 N N . ARG A 1 103 ? 8.141 30.041 -5.086 1.00 85.06 103 ARG A N 1
ATOM 806 C CA . ARG A 1 103 ? 7.620 31.026 -6.051 1.00 85.06 103 ARG A CA 1
ATOM 807 C C . ARG A 1 103 ? 8.209 32.414 -5.811 1.00 85.06 103 ARG A C 1
ATOM 809 O O . ARG A 1 103 ? 8.519 33.100 -6.779 1.00 85.06 103 ARG A O 1
ATOM 816 N N . GLU A 1 104 ? 8.374 32.781 -4.545 1.00 85.75 104 GLU A N 1
ATOM 817 C CA . GLU A 1 104 ? 8.902 34.075 -4.093 1.00 85.75 104 GLU A CA 1
ATOM 818 C C . GLU A 1 104 ? 10.441 34.134 -4.068 1.00 85.75 104 GLU A C 1
ATOM 820 O O . GLU A 1 104 ? 11.006 35.208 -3.882 1.00 85.75 104 GLU A O 1
ATOM 825 N N . LEU A 1 105 ? 11.134 33.004 -4.267 1.00 84.38 105 LEU A N 1
ATOM 826 C CA . LEU A 1 105 ? 12.596 32.954 -4.285 1.00 84.38 105 LEU A CA 1
ATOM 827 C C . LEU A 1 105 ? 13.150 33.778 -5.466 1.00 84.38 105 LEU A C 1
ATOM 829 O O . LEU A 1 105 ? 12.617 33.649 -6.574 1.00 84.38 105 LEU A O 1
ATOM 833 N N . PRO A 1 106 ? 14.220 34.576 -5.274 1.00 88.31 106 PRO A N 1
ATOM 834 C CA . PRO A 1 106 ? 14.868 35.284 -6.372 1.00 88.31 106 PRO A CA 1
ATOM 835 C C . PRO A 1 106 ? 15.388 34.301 -7.420 1.00 88.31 106 PRO A C 1
ATOM 837 O O . PRO A 1 106 ? 15.848 33.202 -7.092 1.00 88.31 106 PRO A O 1
ATOM 840 N N . ASP A 1 107 ? 15.319 34.709 -8.685 1.00 81.50 107 ASP A N 1
ATOM 841 C CA . ASP A 1 107 ? 15.660 33.835 -9.805 1.00 81.50 107 ASP A CA 1
ATOM 842 C C . ASP A 1 107 ? 17.141 33.426 -9.789 1.00 81.50 107 ASP A C 1
ATOM 844 O O . ASP A 1 107 ? 17.442 32.301 -10.162 1.00 81.50 107 ASP A O 1
ATOM 848 N N . GLU A 1 108 ? 18.038 34.238 -9.218 1.00 83.69 108 GLU A N 1
ATOM 849 C CA . GLU A 1 108 ? 19.445 33.875 -8.964 1.00 83.69 108 GLU A CA 1
ATOM 850 C C . GLU A 1 108 ? 19.589 32.654 -8.044 1.00 83.69 108 GLU A C 1
ATOM 852 O O . GLU A 1 108 ? 20.340 31.727 -8.335 1.00 83.69 108 GLU A O 1
ATOM 857 N N . ALA A 1 109 ? 18.824 32.605 -6.950 1.00 82.62 109 ALA A N 1
ATOM 858 C CA . ALA A 1 109 ? 18.861 31.469 -6.035 1.00 82.62 109 ALA A CA 1
ATOM 859 C C . ALA A 1 109 ? 18.119 30.252 -6.603 1.00 82.62 109 ALA A C 1
ATOM 861 O O . ALA A 1 109 ? 18.441 29.123 -6.246 1.00 82.62 109 ALA A O 1
ATOM 862 N N . LYS A 1 110 ? 17.124 30.447 -7.484 1.00 84.44 110 LYS A N 1
ATOM 863 C CA . LYS A 1 110 ? 16.529 29.341 -8.254 1.00 84.44 110 LYS A CA 1
ATOM 864 C C . LYS A 1 110 ? 17.524 28.783 -9.268 1.00 84.44 110 LYS A C 1
ATOM 866 O O . LYS A 1 110 ? 17.545 27.567 -9.446 1.00 84.44 110 LYS A O 1
ATOM 871 N N . GLN A 1 111 ? 18.318 29.652 -9.895 1.00 84.75 111 GLN A N 1
ATOM 872 C CA . GLN A 1 111 ? 19.287 29.298 -10.925 1.00 84.75 111 GLN A CA 1
ATOM 873 C C . GLN A 1 111 ? 20.345 28.336 -10.386 1.00 84.75 111 GLN A C 1
ATOM 875 O O . GLN A 1 111 ? 20.589 27.326 -11.025 1.00 84.75 111 GLN A O 1
ATOM 880 N N . GLU A 1 112 ? 20.839 28.533 -9.161 1.00 87.25 112 GLU A N 1
ATOM 881 C CA . GLU A 1 112 ? 21.750 27.581 -8.499 1.00 87.25 112 GLU A CA 1
ATOM 882 C C . GLU A 1 112 ? 21.173 26.148 -8.464 1.00 87.25 112 GLU A C 1
ATOM 884 O O . GLU A 1 112 ? 21.842 25.186 -8.831 1.00 87.25 112 GLU A O 1
ATOM 889 N N . TYR A 1 113 ? 19.886 25.985 -8.118 1.00 84.31 113 TYR A N 1
ATOM 890 C CA . TYR A 1 113 ? 19.242 24.661 -8.119 1.00 84.31 113 TYR A CA 1
ATOM 891 C C . TYR A 1 113 ? 18.987 24.103 -9.525 1.00 84.31 113 TYR A C 1
ATOM 893 O O . TYR A 1 113 ? 18.806 22.889 -9.673 1.00 84.31 113 TYR A O 1
ATOM 901 N N . ILE A 1 114 ? 18.878 24.973 -10.530 1.00 84.12 114 ILE A N 1
ATOM 902 C CA . ILE A 1 114 ? 18.734 24.592 -11.937 1.00 84.12 114 ILE A CA 1
ATOM 903 C C . ILE A 1 114 ? 20.089 24.120 -12.468 1.00 84.12 114 ILE A C 1
ATOM 905 O O . ILE A 1 114 ? 20.151 23.024 -13.018 1.00 84.12 114 ILE A O 1
ATOM 909 N N . ASP A 1 115 ? 21.161 24.865 -12.216 1.00 85.44 115 ASP A N 1
ATOM 910 C CA . ASP A 1 115 ? 22.528 24.551 -12.638 1.00 85.44 115 ASP A CA 1
ATOM 911 C C . ASP A 1 115 ? 23.031 23.250 -11.983 1.00 85.44 115 ASP A C 1
ATOM 913 O O . ASP A 1 115 ? 23.571 22.371 -12.664 1.00 85.44 115 ASP A O 1
ATOM 917 N N . ASP A 1 116 ? 22.757 23.051 -10.687 1.00 84.00 116 ASP A N 1
ATOM 918 C CA . ASP A 1 116 ? 23.014 21.787 -9.979 1.00 84.00 116 ASP A CA 1
ATOM 919 C C . ASP A 1 116 ? 22.265 20.612 -10.627 1.00 84.00 116 ASP A C 1
ATOM 921 O O . ASP A 1 116 ? 22.789 19.504 -10.777 1.00 84.00 116 ASP A O 1
ATOM 925 N N . TYR A 1 117 ? 21.005 20.833 -11.013 1.00 86.44 117 TYR A N 1
ATOM 926 C CA . TYR A 1 117 ? 20.206 19.812 -11.684 1.00 86.44 117 TYR A CA 1
ATOM 927 C C . TYR A 1 117 ? 20.736 19.500 -13.082 1.00 86.44 117 TYR A C 1
ATOM 929 O O . TYR A 1 117 ? 20.754 18.331 -13.463 1.00 86.44 117 TYR A O 1
ATOM 937 N N . GLU A 1 118 ? 21.148 20.506 -13.850 1.00 84.44 118 GLU A N 1
ATOM 938 C CA . GLU A 1 118 ? 21.718 20.321 -15.182 1.00 84.44 118 GLU A CA 1
ATOM 939 C C . GLU A 1 118 ? 23.046 19.573 -15.122 1.00 84.44 118 GLU A C 1
ATOM 941 O O . GLU A 1 118 ? 23.241 18.624 -15.885 1.00 84.44 118 GLU A O 1
ATOM 946 N N . THR A 1 119 ? 23.898 19.910 -14.156 1.00 84.19 119 THR A N 1
ATOM 947 C CA . THR A 1 119 ? 25.165 19.216 -13.902 1.00 84.19 119 THR A CA 1
ATOM 948 C C . THR A 1 119 ? 24.926 17.747 -13.563 1.00 84.19 119 THR A C 1
ATOM 950 O O . THR A 1 119 ? 25.408 16.860 -14.270 1.00 84.19 119 THR A O 1
ATOM 953 N N . GLU A 1 120 ? 24.072 17.452 -12.579 1.00 83.19 120 GLU A N 1
ATOM 954 C CA . GLU A 1 120 ? 23.754 16.061 -12.234 1.00 83.19 120 GLU A CA 1
ATOM 955 C C . GLU A 1 120 ? 22.986 15.325 -13.346 1.00 83.19 120 GLU A C 1
ATOM 957 O O . GLU A 1 120 ? 23.066 14.103 -13.473 1.00 83.19 120 GLU A O 1
ATOM 962 N N . LYS A 1 121 ? 22.237 16.039 -14.193 1.00 82.38 121 LYS A N 1
ATOM 963 C CA . LYS A 1 121 ? 21.611 15.474 -15.396 1.00 82.38 121 LYS A CA 1
ATOM 964 C C . LYS A 1 121 ? 22.640 15.091 -16.442 1.00 82.38 121 LYS A C 1
ATOM 966 O O . LYS A 1 121 ? 22.454 14.062 -17.096 1.00 82.38 121 LYS A O 1
ATOM 971 N N . MET A 1 122 ? 23.704 15.864 -16.613 1.00 79.44 122 MET A N 1
ATOM 972 C CA . MET A 1 122 ? 24.814 15.479 -17.481 1.00 79.44 122 MET A CA 1
ATOM 973 C C . MET A 1 122 ? 25.522 14.238 -16.934 1.00 79.44 122 MET A C 1
ATOM 975 O O . MET A 1 122 ? 25.644 13.258 -17.669 1.00 79.44 122 MET A O 1
ATOM 979 N N . GLU A 1 123 ? 25.850 14.218 -15.641 1.00 80.81 123 GLU A N 1
ATOM 980 C CA . GLU A 1 123 ? 26.468 13.062 -14.975 1.00 80.81 123 GLU A CA 1
ATOM 981 C C . GLU A 1 123 ? 25.587 11.810 -15.049 1.00 80.81 123 GLU A C 1
ATOM 983 O O . GLU A 1 123 ? 26.069 10.721 -15.348 1.00 80.81 123 GLU A O 1
ATOM 988 N N . TYR A 1 124 ? 24.273 11.947 -14.854 1.00 82.00 124 TYR A N 1
ATOM 989 C CA . TYR A 1 124 ? 23.320 10.850 -15.005 1.00 82.00 124 TYR A CA 1
ATOM 990 C C . TYR A 1 124 ? 23.331 10.273 -16.420 1.00 82.00 124 TYR A C 1
ATOM 992 O O . TYR A 1 124 ? 23.345 9.056 -16.601 1.00 82.00 124 TYR A O 1
ATOM 1000 N N . ASN A 1 125 ? 23.311 11.139 -17.435 1.00 80.31 125 ASN A N 1
ATOM 1001 C CA . ASN A 1 125 ? 23.339 10.705 -18.827 1.00 80.31 125 ASN A CA 1
ATOM 1002 C C . ASN A 1 125 ? 24.667 10.032 -19.178 1.00 80.31 125 ASN A C 1
ATOM 1004 O O . ASN A 1 125 ? 24.672 9.041 -19.908 1.00 80.31 125 ASN A O 1
ATOM 1008 N N . GLU A 1 126 ? 25.784 10.533 -18.661 1.00 82.19 126 GLU A N 1
ATOM 1009 C CA . GLU A 1 126 ? 27.095 9.910 -18.822 1.00 82.19 126 GLU A CA 1
ATOM 1010 C C . GLU A 1 126 ? 27.169 8.555 -18.107 1.00 82.19 126 GLU A C 1
ATOM 1012 O O . GLU A 1 126 ? 27.552 7.557 -18.718 1.00 82.19 126 GLU A O 1
ATOM 1017 N N . ALA A 1 127 ? 26.701 8.474 -16.861 1.00 80.12 127 ALA A N 1
ATOM 1018 C CA . ALA A 1 127 ? 26.607 7.234 -16.100 1.00 80.12 127 ALA A CA 1
ATOM 1019 C C . ALA A 1 127 ? 25.693 6.212 -16.789 1.00 80.12 127 ALA A C 1
ATOM 1021 O O . ALA A 1 127 ? 25.987 5.020 -16.781 1.00 80.12 127 ALA A O 1
ATOM 1022 N N . LEU A 1 128 ? 24.608 6.658 -17.426 1.00 81.00 128 LEU A N 1
ATOM 1023 C CA . LEU A 1 128 ? 23.690 5.800 -18.171 1.00 81.00 128 LEU A CA 1
ATOM 1024 C C . LEU A 1 128 ? 24.310 5.306 -19.484 1.00 81.00 128 LEU A C 1
ATOM 1026 O O . LEU A 1 128 ? 24.166 4.132 -19.824 1.00 81.00 128 LEU A O 1
ATOM 1030 N N . LYS A 1 129 ? 25.062 6.159 -20.190 1.00 80.94 129 LYS A N 1
ATOM 1031 C CA . LYS A 1 129 ? 25.870 5.749 -21.350 1.00 80.94 129 LYS A CA 1
ATOM 1032 C C . LYS A 1 129 ? 26.942 4.737 -20.947 1.00 80.94 129 LYS A C 1
ATOM 1034 O O . LYS A 1 129 ? 27.054 3.711 -21.605 1.00 80.94 129 LYS A O 1
ATOM 1039 N N . SER A 1 130 ? 27.666 4.990 -19.857 1.00 77.62 130 SER A N 1
ATOM 1040 C CA . SER A 1 130 ? 28.677 4.089 -19.286 1.00 77.62 130 SER A CA 1
ATOM 1041 C C . SER A 1 130 ? 28.069 2.760 -18.829 1.00 77.62 130 SER A C 1
ATOM 1043 O O . SER A 1 130 ? 28.608 1.682 -19.070 1.00 77.62 130 SER A O 1
ATOM 1045 N N . TYR A 1 131 ? 26.878 2.808 -18.234 1.00 78.62 131 TYR A N 1
ATOM 1046 C CA . TYR A 1 131 ? 26.127 1.621 -17.854 1.00 78.62 131 TYR A CA 1
ATOM 1047 C C . TYR A 1 131 ? 25.741 0.780 -19.074 1.00 78.62 131 TYR A C 1
ATOM 1049 O O . TYR A 1 131 ? 25.972 -0.429 -19.077 1.00 78.62 131 TYR A O 1
ATOM 1057 N N . HIS A 1 132 ? 25.226 1.407 -20.134 1.00 76.06 132 HIS A N 1
ATOM 1058 C CA . HIS A 1 132 ? 24.881 0.716 -21.378 1.00 76.06 132 HIS A CA 1
ATOM 1059 C C . HIS A 1 132 ? 26.101 0.241 -22.181 1.00 76.06 132 HIS A C 1
ATOM 1061 O O . HIS A 1 132 ? 26.022 -0.784 -22.859 1.00 76.06 132 HIS A O 1
ATOM 1067 N N . SER A 1 133 ? 27.229 0.950 -22.114 1.00 80.00 133 SER A N 1
ATOM 1068 C CA . SER A 1 133 ? 28.485 0.527 -22.739 1.00 80.00 133 SER A CA 1
ATOM 1069 C C . SER A 1 133 ? 29.233 -0.521 -21.914 1.00 80.00 133 SER A C 1
ATOM 1071 O O . SER A 1 133 ? 30.159 -1.148 -22.426 1.00 80.00 133 SER A O 1
ATOM 1073 N N . SER A 1 134 ? 28.832 -0.744 -20.657 1.00 79.69 134 SER A N 1
ATOM 1074 C CA . SER A 1 134 ? 29.492 -1.715 -19.795 1.00 79.69 134 SER A CA 1
ATOM 1075 C C . SER A 1 134 ? 29.371 -3.139 -20.368 1.00 79.69 134 SER A C 1
ATOM 1077 O O . SER A 1 134 ? 28.273 -3.566 -20.753 1.00 79.69 134 SER A O 1
ATOM 1079 N N . PRO A 1 135 ? 30.463 -3.931 -20.366 1.00 80.25 135 PRO A N 1
ATOM 1080 C CA . PRO A 1 135 ? 30.442 -5.310 -20.857 1.00 80.25 135 PRO A CA 1
ATOM 1081 C C . PRO A 1 135 ? 29.414 -6.194 -20.142 1.00 80.25 135 PRO A C 1
ATOM 1083 O O . PRO A 1 135 ? 28.851 -7.106 -20.738 1.00 80.25 135 PRO A O 1
ATOM 1086 N N . ALA A 1 136 ? 29.124 -5.898 -18.871 1.00 75.94 136 ALA A N 1
ATOM 1087 C CA . ALA A 1 136 ? 28.118 -6.609 -18.089 1.00 75.94 136 ALA A CA 1
ATOM 1088 C C . ALA A 1 136 ? 26.690 -6.378 -18.615 1.00 75.94 136 ALA A C 1
ATOM 1090 O O . ALA A 1 136 ? 25.911 -7.327 -18.702 1.00 75.94 136 ALA A O 1
ATOM 1091 N N . TYR A 1 137 ? 26.343 -5.141 -18.991 1.00 76.94 137 TYR A N 1
ATOM 1092 C CA . TYR A 1 137 ? 25.032 -4.835 -19.567 1.00 76.94 137 TYR A CA 1
ATOM 1093 C C . TYR A 1 137 ? 24.891 -5.424 -20.972 1.00 76.94 137 TYR A C 1
ATOM 1095 O O . TYR A 1 137 ? 23.886 -6.062 -21.273 1.00 76.94 137 TYR A O 1
ATOM 1103 N N . GLN A 1 138 ? 25.920 -5.293 -21.811 1.00 81.56 138 GLN A N 1
ATOM 1104 C CA . GLN A 1 138 ? 25.915 -5.868 -23.158 1.00 81.56 138 GLN A CA 1
ATOM 1105 C C . GLN A 1 138 ? 25.818 -7.400 -23.134 1.00 81.56 138 GLN A C 1
ATOM 1107 O O . GLN A 1 138 ? 25.030 -7.971 -23.886 1.00 81.56 138 GLN A O 1
ATOM 1112 N N . ALA A 1 139 ? 26.538 -8.067 -22.226 1.00 80.69 139 ALA A N 1
ATOM 1113 C CA . ALA A 1 139 ? 26.429 -9.511 -22.027 1.00 80.69 139 ALA A CA 1
ATOM 1114 C C . ALA A 1 139 ? 25.028 -9.926 -21.557 1.00 80.69 139 ALA A C 1
ATOM 1116 O O . ALA A 1 139 ? 24.504 -10.939 -22.015 1.00 80.69 139 ALA A O 1
ATOM 1117 N N . TRP A 1 140 ? 24.393 -9.134 -20.687 1.00 80.19 140 TRP A N 1
ATOM 1118 C CA . TRP A 1 140 ? 23.019 -9.378 -20.247 1.00 80.19 140 TRP A CA 1
ATOM 1119 C C . TRP A 1 140 ? 22.004 -9.222 -21.389 1.00 80.19 140 TRP A C 1
ATOM 1121 O O . TRP A 1 140 ? 21.145 -10.086 -21.561 1.00 80.19 140 TRP A O 1
ATOM 1131 N N . VAL A 1 141 ? 22.125 -8.172 -22.210 1.00 84.00 141 VAL A N 1
ATOM 1132 C CA . VAL A 1 141 ? 21.265 -7.971 -23.389 1.00 84.00 141 VAL A CA 1
ATOM 1133 C C . VAL A 1 141 ? 21.449 -9.114 -24.391 1.00 84.00 141 VAL A C 1
ATOM 1135 O O . VAL A 1 141 ? 20.461 -9.696 -24.837 1.00 84.00 141 VAL A O 1
ATOM 1138 N N . ALA A 1 142 ? 22.693 -9.491 -24.696 1.00 84.50 142 ALA A N 1
ATOM 1139 C CA . ALA A 1 142 ? 22.997 -10.590 -25.610 1.00 84.50 142 ALA A CA 1
ATOM 1140 C C . ALA A 1 142 ? 22.474 -11.940 -25.091 1.00 84.50 142 ALA A C 1
ATOM 1142 O O . ALA A 1 142 ? 21.900 -12.714 -25.855 1.00 84.50 142 ALA A O 1
ATOM 1143 N N . ALA A 1 143 ? 22.615 -12.211 -23.790 1.00 80.88 143 ALA A N 1
ATOM 1144 C CA . ALA A 1 143 ? 22.068 -13.411 -23.163 1.00 80.88 143 ALA A CA 1
ATOM 1145 C C . ALA A 1 143 ? 20.533 -13.437 -23.216 1.00 80.88 143 ALA A C 1
ATOM 1147 O O . ALA A 1 143 ? 19.953 -14.483 -23.495 1.00 80.88 143 ALA A O 1
ATOM 1148 N N . LYS A 1 144 ? 19.873 -12.289 -23.011 1.00 80.44 144 LYS A N 1
ATOM 1149 C CA . LYS A 1 144 ? 18.411 -12.171 -23.086 1.00 80.44 144 LYS A CA 1
ATOM 1150 C C . LYS A 1 144 ? 17.880 -12.428 -24.500 1.00 80.44 144 LYS A C 1
ATOM 1152 O O . LYS A 1 144 ? 16.903 -13.154 -24.646 1.00 80.44 144 LYS A O 1
ATOM 1157 N N . VAL A 1 145 ? 18.530 -11.877 -25.527 1.00 87.31 145 VAL A N 1
ATOM 1158 C CA . VAL A 1 145 ? 18.161 -12.120 -26.934 1.00 87.31 145 VAL A CA 1
ATOM 1159 C C . VAL A 1 145 ? 18.391 -13.582 -27.310 1.00 87.31 145 VAL A C 1
ATOM 1161 O O . VAL A 1 145 ? 17.510 -14.198 -27.898 1.00 87.31 145 VAL A O 1
ATOM 1164 N N . ARG A 1 146 ? 19.527 -14.168 -26.910 1.00 84.50 146 ARG A N 1
ATOM 1165 C CA . ARG A 1 146 ? 19.821 -15.583 -27.171 1.00 84.50 146 ARG A CA 1
ATOM 1166 C C . ARG A 1 146 ? 18.809 -16.515 -26.504 1.00 84.50 146 ARG A C 1
ATOM 1168 O O . ARG A 1 146 ? 18.391 -17.482 -27.123 1.00 84.50 146 ARG A O 1
ATOM 1175 N N . ALA A 1 147 ? 18.400 -16.221 -25.270 1.00 79.81 147 ALA A N 1
ATOM 1176 C CA . ALA A 1 147 ? 17.373 -16.996 -24.578 1.00 79.81 147 ALA A CA 1
ATOM 1177 C C . ALA A 1 147 ? 16.008 -16.901 -25.281 1.00 79.81 147 ALA A C 1
ATOM 1179 O O . ALA A 1 147 ? 15.316 -17.905 -25.396 1.00 79.81 147 ALA A O 1
ATOM 1180 N N . GLN A 1 148 ? 15.643 -15.719 -25.788 1.00 79.94 148 GLN A N 1
ATOM 1181 C CA . GLN A 1 148 ? 14.400 -15.531 -26.538 1.00 79.94 148 GLN A CA 1
ATOM 1182 C C . GLN A 1 148 ? 14.421 -16.264 -27.888 1.00 79.94 148 GLN A C 1
ATOM 1184 O O . GLN A 1 148 ? 13.450 -16.928 -28.225 1.00 79.94 148 GLN A O 1
ATOM 1189 N N . GLN A 1 149 ? 15.536 -16.201 -28.620 1.00 78.88 149 GLN A N 1
ATOM 1190 C CA . GLN A 1 149 ? 15.711 -16.935 -29.878 1.00 78.88 149 GLN A CA 1
ATOM 1191 C C . GLN A 1 149 ? 15.695 -18.452 -29.666 1.00 78.88 149 GLN A C 1
ATOM 1193 O O . GLN A 1 149 ? 15.056 -19.161 -30.430 1.00 78.88 149 GLN A O 1
ATOM 1198 N N . ALA A 1 150 ? 16.338 -18.948 -28.605 1.00 78.06 150 ALA A N 1
ATOM 1199 C CA . ALA A 1 150 ? 16.318 -20.371 -28.270 1.00 78.06 150 ALA A CA 1
ATOM 1200 C C . ALA A 1 150 ? 14.913 -20.863 -27.873 1.00 78.06 150 ALA A C 1
ATOM 1202 O O . ALA A 1 150 ? 14.550 -21.989 -28.199 1.00 78.06 150 ALA A O 1
ATOM 1203 N N . ALA A 1 151 ? 14.115 -20.030 -27.196 1.00 77.25 151 ALA A N 1
ATOM 1204 C CA . ALA A 1 151 ? 12.722 -20.348 -26.881 1.00 77.25 151 ALA A CA 1
ATOM 1205 C C . ALA A 1 151 ? 11.846 -20.393 -28.146 1.00 77.25 151 ALA A C 1
ATOM 1207 O O . ALA A 1 151 ? 11.082 -21.335 -28.325 1.00 77.25 151 ALA A O 1
ATOM 1208 N N . GLU A 1 152 ? 12.009 -19.426 -29.052 1.00 80.56 152 GLU A N 1
ATOM 1209 C CA . GLU A 1 152 ? 11.273 -19.365 -30.322 1.00 80.56 152 GLU A CA 1
ATOM 1210 C C . GLU A 1 152 ? 11.663 -20.509 -31.277 1.00 80.56 152 GLU A C 1
ATOM 1212 O O . GLU A 1 152 ? 10.802 -21.095 -31.927 1.00 80.56 152 GLU A O 1
ATOM 1217 N N . GLU A 1 153 ? 12.942 -20.892 -31.322 1.00 74.81 153 GLU A N 1
ATOM 1218 C CA . GLU A 1 153 ? 13.421 -22.051 -32.086 1.00 74.81 153 GLU A CA 1
ATOM 1219 C C . GLU A 1 153 ? 12.884 -23.375 -31.514 1.00 74.81 153 GLU A C 1
ATOM 1221 O O . GLU A 1 153 ? 12.458 -24.247 -32.274 1.00 74.81 153 GLU A O 1
ATOM 1226 N N . ARG A 1 154 ? 12.826 -23.508 -30.180 1.00 74.88 154 ARG A N 1
ATOM 1227 C CA . ARG A 1 154 ? 12.215 -24.661 -29.496 1.00 74.88 154 ARG A CA 1
ATOM 1228 C C . ARG A 1 154 ? 10.714 -24.754 -29.787 1.00 74.88 154 ARG A C 1
ATOM 1230 O O . ARG A 1 154 ? 10.233 -25.831 -30.128 1.00 74.88 154 ARG A O 1
ATOM 1237 N N . GLU A 1 155 ? 9.994 -23.635 -29.721 1.00 77.94 155 GLU A N 1
ATOM 1238 C CA . GLU A 1 155 ? 8.563 -23.553 -30.050 1.00 77.94 155 GLU A CA 1
ATOM 1239 C C . GLU A 1 155 ? 8.302 -23.861 -31.537 1.00 77.94 155 GLU A C 1
ATOM 1241 O O . GLU A 1 155 ? 7.368 -24.591 -31.878 1.00 77.94 155 GLU A O 1
ATOM 1246 N N . ALA A 1 156 ? 9.151 -23.367 -32.442 1.00 76.12 156 ALA A N 1
ATOM 1247 C CA . ALA A 1 156 ? 9.055 -23.649 -33.873 1.00 76.12 156 ALA A CA 1
ATOM 1248 C C . ALA A 1 156 ? 9.311 -25.132 -34.199 1.00 76.12 156 ALA A C 1
ATOM 1250 O O . ALA A 1 156 ? 8.647 -25.690 -35.079 1.00 76.12 156 ALA A O 1
ATOM 1251 N N . LEU A 1 157 ? 10.232 -25.784 -33.481 1.00 72.56 157 LEU A N 1
ATOM 1252 C CA . LEU A 1 157 ? 10.519 -27.209 -33.639 1.00 72.56 157 LEU A CA 1
ATOM 1253 C C . LEU A 1 157 ? 9.375 -28.085 -33.100 1.00 72.56 157 LEU A C 1
ATOM 1255 O O . LEU A 1 157 ? 8.973 -29.032 -33.780 1.00 72.56 157 LEU A O 1
ATOM 1259 N N . GLU A 1 158 ? 8.792 -27.732 -31.948 1.00 63.41 158 GLU A N 1
ATOM 1260 C CA . GLU A 1 158 ? 7.610 -28.402 -31.373 1.00 63.41 158 GLU A CA 1
ATOM 1261 C C . GLU A 1 158 ? 6.345 -28.222 -32.231 1.00 63.41 158 GLU A C 1
ATOM 1263 O O . GLU A 1 158 ? 5.510 -29.123 -32.314 1.00 63.41 158 GLU A O 1
ATOM 1268 N N . ARG A 1 159 ? 6.207 -27.092 -32.935 1.00 66.69 159 ARG A N 1
ATOM 1269 C CA . ARG A 1 159 ? 5.089 -26.836 -33.858 1.00 66.69 159 ARG A CA 1
ATOM 1270 C C . ARG A 1 159 ? 5.231 -27.561 -35.205 1.00 66.69 159 ARG A C 1
ATOM 1272 O O . ARG A 1 159 ? 4.275 -27.587 -35.985 1.00 66.69 159 ARG A O 1
ATOM 1279 N N . SER A 1 160 ? 6.389 -28.158 -35.503 1.00 53.19 160 SER A N 1
ATOM 1280 C CA . SER A 1 160 ? 6.592 -28.914 -36.741 1.00 53.19 160 SER A CA 1
ATOM 1281 C C . SER A 1 160 ? 5.901 -30.297 -36.669 1.00 53.19 160 SER A C 1
ATOM 1283 O O . SER A 1 160 ? 6.152 -31.076 -35.751 1.00 53.19 160 SER A O 1
ATOM 1285 N N . PRO A 1 161 ? 5.041 -30.673 -37.637 1.00 51.78 161 PRO A N 1
ATOM 1286 C CA . PRO A 1 161 ? 4.233 -31.900 -37.568 1.00 51.78 161 PRO A CA 1
ATOM 1287 C C . PRO A 1 161 ? 5.029 -33.203 -37.807 1.00 51.78 161 PRO A C 1
ATOM 1289 O O . PRO A 1 161 ? 4.436 -34.271 -37.939 1.00 51.78 161 PRO A O 1
ATOM 1292 N N . SER A 1 162 ? 6.364 -33.142 -37.877 1.00 50.66 162 SER A N 1
ATOM 1293 C CA . SER A 1 162 ? 7.224 -34.280 -38.234 1.00 50.66 162 SER A CA 1
ATOM 1294 C C . SER A 1 162 ? 7.522 -35.220 -37.052 1.00 50.66 162 SER A C 1
ATOM 1296 O O . SER A 1 162 ? 7.712 -36.419 -37.245 1.00 50.66 162 SER A O 1
ATOM 1298 N N . VAL A 1 163 ? 7.508 -34.723 -35.808 1.00 46.78 163 VAL A N 1
ATOM 1299 C CA . VAL A 1 163 ? 7.956 -35.507 -34.635 1.00 46.78 163 VAL A CA 1
ATOM 1300 C C . VAL A 1 163 ? 6.881 -36.396 -34.002 1.00 46.78 163 VAL A C 1
ATOM 1302 O O . VAL A 1 163 ? 7.217 -37.330 -33.281 1.00 46.78 163 VAL A O 1
ATOM 1305 N N . VAL A 1 164 ? 5.597 -36.193 -34.318 1.00 45.19 164 VAL A N 1
ATOM 1306 C CA . VAL A 1 164 ? 4.503 -37.017 -33.758 1.00 45.19 164 VAL A CA 1
ATOM 1307 C C . VAL A 1 164 ? 4.243 -38.292 -34.583 1.00 45.19 164 VAL A C 1
ATOM 1309 O O . VAL A 1 164 ? 3.578 -39.207 -34.107 1.00 45.19 164 VAL A O 1
ATOM 1312 N N . SER A 1 165 ? 4.807 -38.403 -35.797 1.00 42.59 165 SER A N 1
ATOM 1313 C CA . SER A 1 165 ? 4.571 -39.548 -36.701 1.00 42.59 165 SER A CA 1
ATOM 1314 C C . SER A 1 165 ? 5.661 -40.634 -36.678 1.00 42.59 165 SER A C 1
ATOM 1316 O O . SER A 1 165 ? 5.425 -41.740 -37.158 1.00 42.59 165 SER A O 1
ATOM 1318 N N . SER A 1 166 ? 6.836 -40.382 -36.086 1.00 45.88 166 SER A N 1
ATOM 1319 C CA . SER A 1 166 ? 7.925 -41.382 -36.025 1.00 45.88 166 SER A CA 1
ATOM 1320 C C . SER A 1 166 ? 7.842 -42.354 -34.838 1.00 45.88 166 SER A C 1
ATOM 1322 O O . SER A 1 166 ? 8.603 -43.317 -34.789 1.00 45.88 166 SER A O 1
ATOM 1324 N N . SER A 1 167 ? 6.909 -42.157 -33.899 1.00 46.72 167 SER A N 1
ATOM 1325 C CA . SER A 1 167 ? 6.822 -42.964 -32.666 1.00 46.72 167 SER A CA 1
ATOM 1326 C C . SER A 1 167 ? 6.205 -44.368 -32.855 1.00 46.72 167 SER A C 1
ATOM 1328 O O . SER A 1 167 ? 6.214 -45.178 -31.934 1.00 46.72 167 SER A O 1
ATOM 1330 N N . LEU A 1 168 ? 5.685 -44.714 -34.043 1.00 38.78 168 LEU A N 1
ATOM 1331 C CA . LEU A 1 168 ? 4.897 -45.950 -34.228 1.00 38.78 168 LEU A CA 1
ATOM 1332 C C . LEU A 1 168 ? 5.527 -47.018 -35.146 1.00 38.78 168 LEU A C 1
ATOM 1334 O O . LEU A 1 168 ? 4.962 -48.102 -35.259 1.00 38.78 168 LEU A O 1
ATOM 1338 N N . MET A 1 169 ? 6.675 -46.770 -35.795 1.00 43.12 169 MET A N 1
ATOM 1339 C CA . MET A 1 169 ? 7.228 -47.687 -36.817 1.00 43.12 169 MET A CA 1
ATOM 1340 C C . MET A 1 169 ? 8.763 -47.802 -36.798 1.00 43.12 169 MET A C 1
ATOM 1342 O O . MET A 1 169 ? 9.416 -47.712 -37.832 1.00 43.12 169 MET A O 1
ATOM 1346 N N . ALA A 1 170 ? 9.371 -48.031 -35.632 1.00 43.06 170 ALA A N 1
ATOM 1347 C CA . ALA A 1 170 ? 10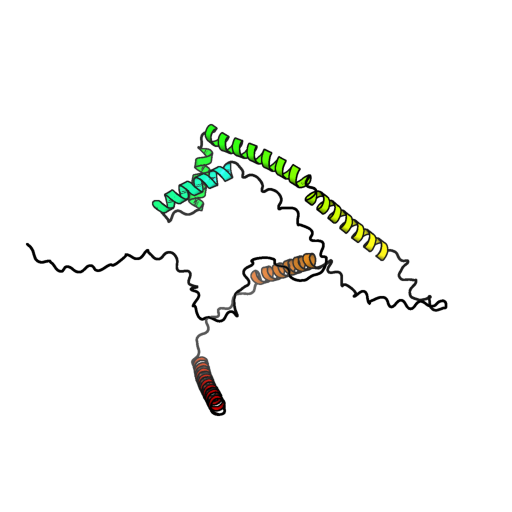.804 -48.338 -35.549 1.00 43.06 170 ALA A CA 1
ATOM 1348 C C . ALA A 1 170 ? 11.088 -49.509 -34.599 1.00 43.06 170 ALA A C 1
ATOM 1350 O O . ALA A 1 170 ? 11.909 -49.427 -33.693 1.00 43.06 170 ALA A O 1
ATOM 1351 N N . SER A 1 171 ? 10.399 -50.631 -34.814 1.00 41.53 171 SER A N 1
ATOM 1352 C CA . SER A 1 171 ? 10.798 -51.918 -34.246 1.00 41.53 171 SER A CA 1
ATOM 1353 C C . SER A 1 171 ? 11.165 -52.866 -35.379 1.00 41.53 171 SER A C 1
ATOM 1355 O O . SER A 1 171 ? 10.337 -53.655 -35.820 1.00 41.53 171 SER A O 1
ATOM 1357 N N . GLN A 1 172 ? 12.394 -52.752 -35.895 1.00 42.69 172 GLN A N 1
ATOM 1358 C CA . GLN A 1 172 ? 13.118 -53.871 -36.507 1.00 42.69 172 GLN A CA 1
ATOM 1359 C C . GLN A 1 172 ? 14.588 -53.513 -36.791 1.00 42.69 172 GLN A C 1
ATOM 1361 O O . GLN A 1 172 ? 14.890 -52.784 -37.724 1.00 42.69 172 GLN A O 1
ATOM 1366 N N . LYS A 1 173 ? 15.469 -54.127 -35.983 1.00 45.09 173 LYS A N 1
ATOM 1367 C CA . LYS A 1 173 ? 16.850 -54.566 -36.277 1.00 45.09 173 LYS A CA 1
ATOM 1368 C C . LYS A 1 173 ? 17.847 -53.500 -36.775 1.00 45.09 173 LYS A C 1
ATOM 1370 O O . LYS A 1 173 ? 17.831 -53.153 -37.942 1.00 45.09 173 LYS A O 1
ATOM 1375 N N . THR A 1 174 ? 18.813 -53.121 -35.933 1.00 37.12 174 THR A N 1
ATOM 1376 C CA . THR A 1 174 ? 20.183 -53.694 -35.876 1.00 37.12 174 THR A CA 1
ATOM 1377 C C . THR A 1 174 ? 21.038 -52.961 -34.834 1.00 37.12 174 THR A C 1
ATOM 1379 O O . THR A 1 174 ? 20.872 -51.767 -34.623 1.00 37.12 174 THR A O 1
ATOM 1382 N N . ASP A 1 175 ? 21.966 -53.715 -34.242 1.00 37.78 175 ASP A N 1
ATOM 1383 C CA . ASP A 1 175 ? 23.160 -53.294 -33.496 1.00 37.78 175 ASP A CA 1
ATOM 1384 C C . ASP A 1 175 ? 23.022 -52.541 -32.157 1.00 37.78 175 ASP A C 1
ATOM 1386 O O . ASP A 1 175 ? 23.013 -51.320 -32.048 1.00 37.78 175 ASP A O 1
ATOM 1390 N N . GLY A 1 176 ? 23.087 -53.323 -31.075 1.00 52.75 176 GLY A N 1
ATOM 1391 C CA . GLY A 1 176 ? 24.366 -53.416 -30.360 1.00 52.75 176 GLY A CA 1
ATOM 1392 C C . GLY A 1 176 ? 24.835 -52.224 -29.524 1.00 52.75 176 GLY A C 1
ATOM 1393 O O . GLY A 1 176 ? 25.993 -52.217 -29.111 1.00 52.75 176 GLY A O 1
ATOM 1394 N N . LYS A 1 177 ? 23.988 -51.240 -29.212 1.00 48.59 177 LYS A N 1
ATOM 1395 C CA . LYS A 1 177 ? 24.353 -50.198 -28.241 1.00 48.59 177 LYS A CA 1
ATOM 1396 C C . LYS A 1 177 ? 23.173 -49.802 -27.364 1.00 48.59 177 LYS A C 1
ATOM 1398 O O . LYS A 1 177 ? 22.466 -48.838 -27.637 1.00 48.59 177 LYS A O 1
ATOM 1403 N N . VAL A 1 178 ? 22.992 -50.538 -26.268 1.00 53.47 178 VAL A N 1
ATOM 1404 C CA . VAL A 1 178 ? 22.126 -50.111 -25.161 1.00 53.47 178 VAL A CA 1
ATOM 1405 C C . VAL A 1 178 ? 22.827 -48.950 -24.455 1.00 53.47 178 VAL A C 1
ATOM 1407 O O . VAL A 1 178 ? 23.575 -49.136 -23.500 1.00 53.47 178 VAL A O 1
ATOM 1410 N N . SER A 1 179 ? 22.644 -47.740 -24.978 1.00 59.47 179 SER A N 1
ATOM 1411 C CA . SER A 1 179 ? 22.945 -46.524 -24.234 1.00 59.47 179 SER A CA 1
ATOM 1412 C C . SER A 1 179 ? 21.769 -46.287 -23.302 1.00 59.47 179 SER A C 1
ATOM 1414 O O . SER A 1 179 ? 20.713 -45.845 -23.744 1.00 59.47 179 SER A O 1
ATOM 1416 N N . ILE A 1 180 ? 21.938 -46.618 -22.024 1.00 60.78 180 ILE A N 1
ATOM 1417 C CA . ILE A 1 180 ? 21.010 -46.184 -20.981 1.00 60.78 180 ILE A CA 1
ATOM 1418 C C . ILE A 1 180 ? 21.124 -44.658 -20.944 1.00 60.78 180 ILE A C 1
ATOM 1420 O O . ILE A 1 180 ? 22.091 -44.121 -20.405 1.00 60.78 180 ILE A O 1
ATOM 1424 N N . GLN A 1 181 ? 20.195 -43.960 -21.599 1.00 55.72 181 GLN A N 1
ATOM 1425 C CA . GLN A 1 181 ? 20.017 -42.537 -21.351 1.00 55.72 181 GLN A CA 1
ATOM 1426 C C . GLN A 1 181 ? 19.597 -42.399 -19.882 1.00 55.72 181 GLN A C 1
ATOM 1428 O O . GLN A 1 181 ? 18.711 -43.140 -19.441 1.00 55.72 181 GLN A O 1
ATOM 1433 N N . PRO A 1 182 ? 20.234 -41.512 -19.098 1.00 61.34 182 PRO A N 1
ATOM 1434 C CA . PRO A 1 182 ? 19.634 -41.065 -17.850 1.00 61.34 182 PRO A CA 1
ATOM 1435 C C . PRO A 1 182 ? 18.212 -40.616 -18.184 1.00 61.34 182 PRO A C 1
ATOM 1437 O O . PRO A 1 182 ? 18.025 -40.000 -19.233 1.00 61.34 182 PRO A O 1
ATOM 1440 N N . ALA A 1 183 ? 17.227 -40.946 -17.350 1.00 58.25 183 ALA A N 1
ATOM 1441 C CA . ALA A 1 183 ? 15.934 -40.291 -17.469 1.00 58.25 183 ALA A CA 1
ATOM 1442 C C . ALA A 1 183 ? 16.216 -38.784 -17.410 1.00 58.25 183 ALA A C 1
ATOM 1444 O O . ALA A 1 183 ? 16.704 -38.292 -16.394 1.00 58.25 183 ALA A O 1
ATOM 1445 N N . GLU A 1 184 ? 16.052 -38.090 -18.535 1.00 48.78 184 GLU A N 1
ATOM 1446 C CA . GLU A 1 184 ? 15.897 -36.648 -18.506 1.00 48.78 184 GLU A CA 1
ATOM 1447 C C . GLU A 1 184 ? 14.579 -36.475 -17.769 1.00 48.78 184 GLU A C 1
ATOM 1449 O O . GLU A 1 184 ? 13.522 -36.825 -18.297 1.00 48.78 184 GLU A O 1
ATOM 1454 N N . ASP A 1 185 ? 14.675 -36.122 -16.485 1.00 54.38 185 ASP A N 1
ATOM 1455 C CA . ASP A 1 185 ? 13.521 -35.717 -15.702 1.00 54.38 185 ASP A CA 1
ATOM 1456 C C . ASP A 1 185 ? 12.746 -34.738 -16.593 1.00 54.38 185 ASP A C 1
ATOM 1458 O O . ASP A 1 185 ? 13.343 -33.800 -17.130 1.00 54.38 185 ASP A O 1
ATOM 1462 N N . GLU A 1 186 ? 11.461 -35.015 -16.845 1.00 55.53 186 GLU A N 1
ATOM 1463 C CA . GLU A 1 186 ? 10.548 -34.040 -17.433 1.00 55.53 186 GLU A CA 1
ATOM 1464 C C . GLU A 1 186 ? 10.582 -32.830 -16.498 1.00 55.53 186 GLU A C 1
ATOM 1466 O O . GLU A 1 186 ? 9.847 -32.759 -15.515 1.00 55.53 186 GLU A O 1
ATOM 1471 N N . ASP A 1 187 ? 11.520 -31.916 -16.739 1.00 47.97 187 ASP A N 1
ATOM 1472 C CA . ASP A 1 187 ? 11.558 -30.627 -16.089 1.00 47.97 187 ASP A CA 1
ATOM 1473 C C . ASP A 1 187 ? 10.307 -29.932 -16.610 1.00 47.97 187 ASP A C 1
ATOM 1475 O O . ASP A 1 187 ? 10.330 -29.342 -17.689 1.00 47.97 187 ASP A O 1
ATOM 1479 N N . ASP A 1 188 ? 9.198 -30.081 -15.881 1.00 59.56 188 ASP A N 1
ATOM 1480 C CA . ASP A 1 188 ? 8.007 -29.249 -15.967 1.00 59.56 188 ASP A CA 1
ATOM 1481 C C . ASP A 1 188 ? 8.496 -27.802 -16.034 1.00 59.56 188 ASP A C 1
ATOM 1483 O O . ASP A 1 188 ? 8.841 -27.186 -15.021 1.00 59.56 188 ASP A O 1
ATOM 1487 N N . ILE A 1 189 ? 8.645 -27.289 -17.259 1.00 54.34 189 ILE A N 1
ATOM 1488 C CA . ILE A 1 189 ? 9.306 -26.018 -17.499 1.00 54.34 189 ILE A CA 1
ATOM 1489 C C . ILE A 1 189 ? 8.419 -24.969 -16.840 1.00 54.34 189 ILE A C 1
ATOM 1491 O O . ILE A 1 189 ? 7.342 -24.624 -17.328 1.00 54.34 189 ILE A O 1
ATOM 1495 N N . ASP A 1 190 ? 8.903 -24.444 -15.716 1.00 56.97 190 ASP A N 1
ATOM 1496 C CA . ASP A 1 190 ? 8.343 -23.356 -14.913 1.00 56.97 190 ASP A CA 1
ATOM 1497 C C . ASP A 1 190 ? 8.287 -22.011 -15.684 1.00 56.97 190 ASP A C 1
ATOM 1499 O O . ASP A 1 190 ? 8.371 -20.924 -15.099 1.00 56.97 190 ASP A O 1
ATOM 1503 N N . GLU A 1 191 ? 8.091 -22.039 -17.008 1.00 51.66 191 GLU A N 1
ATOM 1504 C CA . GLU A 1 191 ? 7.904 -20.908 -17.933 1.00 51.66 191 GLU A CA 1
ATOM 1505 C C . GLU A 1 191 ? 6.726 -20.004 -17.532 1.00 51.66 191 GLU A C 1
ATOM 1507 O O . GLU A 1 191 ? 6.539 -18.872 -17.985 1.00 51.66 191 GLU A O 1
ATOM 1512 N N . PHE A 1 192 ? 5.964 -20.467 -16.558 1.00 53.94 192 PHE A N 1
ATOM 1513 C CA . PHE A 1 192 ? 4.760 -19.858 -16.078 1.00 53.94 192 PHE A CA 1
ATOM 1514 C C . PHE A 1 192 ? 4.871 -19.252 -14.677 1.00 53.94 192 PHE A C 1
ATOM 1516 O O . PHE A 1 192 ? 3.999 -18.465 -14.323 1.00 53.94 192 PHE A O 1
ATOM 1523 N N . SER A 1 193 ? 5.948 -19.461 -13.914 1.00 69.88 193 SER A N 1
ATOM 1524 C CA . SER A 1 193 ? 5.996 -19.146 -12.474 1.00 69.88 193 SER A CA 1
ATOM 1525 C C . SER A 1 193 ? 5.661 -17.684 -12.120 1.00 69.88 193 SER A C 1
ATOM 1527 O O . SER A 1 193 ? 4.681 -17.408 -11.424 1.00 69.88 193 SER A O 1
ATOM 1529 N N . VAL A 1 194 ? 6.393 -16.693 -12.647 1.00 77.50 194 VAL A N 1
ATOM 1530 C CA . VAL A 1 194 ? 6.159 -15.278 -12.278 1.00 77.50 194 VAL A CA 1
ATOM 1531 C C . VAL A 1 194 ? 4.850 -14.744 -12.867 1.00 77.50 194 VAL A C 1
ATOM 1533 O O . VAL A 1 194 ? 4.114 -14.029 -12.182 1.00 77.50 194 VAL A O 1
ATOM 1536 N N . LYS A 1 195 ? 4.528 -15.115 -14.112 1.00 86.25 195 LYS A N 1
ATOM 1537 C CA . LYS A 1 195 ? 3.282 -14.715 -14.788 1.00 86.25 195 LYS A CA 1
ATOM 1538 C C . LYS A 1 195 ? 2.057 -15.314 -14.089 1.00 86.25 195 LYS A C 1
ATOM 1540 O O . LYS A 1 195 ? 1.068 -14.611 -13.900 1.00 86.25 195 LYS A O 1
ATOM 1545 N N . HIS A 1 196 ? 2.146 -16.5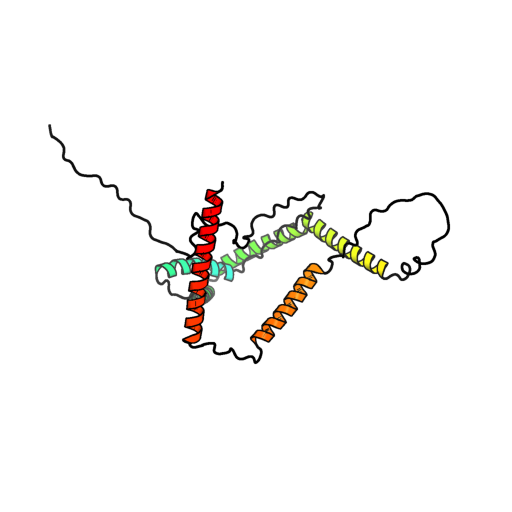56 -13.621 1.00 83.06 196 HIS A N 1
ATOM 1546 C CA . HIS A 1 196 ? 1.095 -17.240 -12.867 1.00 83.06 196 HIS A CA 1
ATOM 1547 C C . HIS A 1 196 ? 0.937 -16.672 -11.469 1.00 83.06 196 HIS A C 1
ATOM 1549 O O . HIS A 1 196 ? -0.190 -16.468 -11.024 1.00 83.06 196 HIS A O 1
ATOM 1555 N N . ILE A 1 197 ? 2.035 -16.344 -10.784 1.00 85.38 197 ILE A N 1
ATOM 1556 C CA . ILE A 1 197 ? 1.968 -15.670 -9.483 1.00 85.38 197 ILE A CA 1
ATOM 1557 C C . ILE A 1 197 ? 1.314 -14.293 -9.643 1.00 85.38 197 ILE A C 1
ATOM 1559 O O . ILE A 1 197 ? 0.467 -13.920 -8.831 1.00 85.38 197 ILE A O 1
ATOM 1563 N N . ALA A 1 198 ? 1.669 -13.542 -10.689 1.00 90.88 198 ALA A N 1
ATOM 1564 C CA . ALA A 1 198 ? 1.063 -12.247 -10.982 1.00 90.88 198 ALA A CA 1
ATOM 1565 C C . ALA A 1 198 ? -0.435 -12.376 -11.308 1.00 90.88 198 ALA A C 1
ATOM 15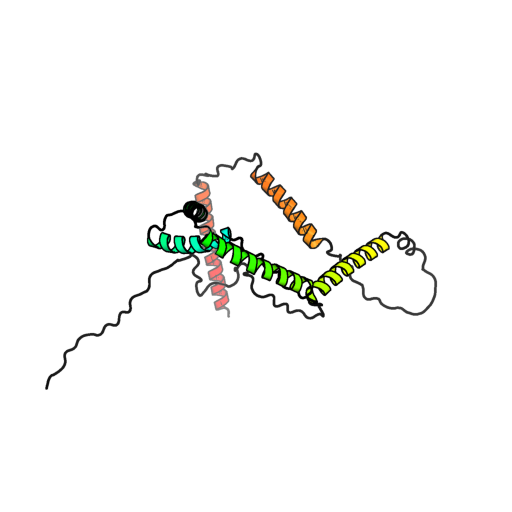67 O O . ALA A 1 198 ? -1.239 -11.658 -10.715 1.00 90.88 198 ALA A O 1
ATOM 1568 N N . ALA A 1 199 ? -0.823 -13.326 -12.164 1.00 93.38 199 ALA A N 1
ATOM 1569 C CA . ALA A 1 199 ? -2.221 -13.603 -12.499 1.00 93.38 199 ALA A CA 1
ATOM 1570 C C . ALA A 1 199 ? -3.030 -14.063 -11.273 1.00 93.38 199 ALA A C 1
ATOM 1572 O O . ALA A 1 199 ? -4.100 -13.525 -10.998 1.00 93.38 199 ALA A O 1
ATOM 1573 N N . SER A 1 200 ? -2.481 -14.974 -10.467 1.00 91.56 200 SER A N 1
ATOM 1574 C CA . SER A 1 200 ? -3.107 -15.452 -9.227 1.00 91.56 200 SER A CA 1
ATOM 1575 C C . SER A 1 200 ? -3.319 -14.312 -8.231 1.00 91.56 200 SER A C 1
ATOM 1577 O O . SER A 1 200 ? -4.380 -14.209 -7.615 1.00 91.56 200 SER A O 1
ATOM 1579 N N . ARG A 1 201 ? -2.336 -13.410 -8.088 1.00 95.88 201 ARG A N 1
ATOM 1580 C CA . ARG A 1 201 ? -2.470 -12.201 -7.259 1.00 95.88 201 ARG A CA 1
ATOM 1581 C C . ARG A 1 201 ? -3.521 -11.251 -7.815 1.00 95.88 201 ARG A C 1
ATOM 1583 O O . ARG A 1 201 ? -4.324 -10.742 -7.042 1.00 95.88 201 ARG A O 1
ATOM 1590 N N . TYR A 1 202 ? -3.536 -11.027 -9.127 1.00 96.56 202 TYR A N 1
ATOM 1591 C CA . TYR A 1 202 ? -4.518 -10.171 -9.786 1.00 96.56 202 TYR A CA 1
ATOM 1592 C C . TYR A 1 202 ? -5.947 -10.674 -9.547 1.00 96.56 202 TYR A C 1
ATOM 1594 O O . TYR A 1 202 ? -6.785 -9.909 -9.065 1.00 96.56 202 TYR A O 1
ATOM 1602 N N . MET A 1 203 ? -6.200 -11.964 -9.791 1.00 96.56 203 MET A N 1
ATOM 1603 C CA . MET A 1 203 ? -7.504 -12.595 -9.571 1.00 96.56 203 MET A CA 1
ATOM 1604 C C . MET A 1 203 ? -7.903 -12.579 -8.096 1.00 96.56 203 MET A C 1
ATOM 1606 O O . MET A 1 203 ? -9.036 -12.233 -7.768 1.00 96.56 203 MET A O 1
ATOM 1610 N N . ARG A 1 204 ? -6.970 -12.896 -7.188 1.00 97.50 204 ARG A N 1
ATOM 1611 C CA . ARG A 1 204 ? -7.208 -12.815 -5.742 1.00 97.50 204 ARG A CA 1
ATOM 1612 C C . ARG A 1 204 ? -7.589 -11.399 -5.321 1.00 97.50 204 ARG A C 1
ATOM 1614 O O . ARG A 1 204 ? -8.563 -11.236 -4.600 1.00 97.50 204 ARG A O 1
ATOM 1621 N N . ASN A 1 205 ? -6.855 -10.387 -5.773 1.00 97.94 205 ASN A N 1
ATOM 1622 C CA . ASN A 1 205 ? -7.126 -8.996 -5.417 1.00 97.94 205 ASN A CA 1
ATOM 1623 C C . ASN A 1 205 ? -8.477 -8.526 -5.968 1.00 97.94 205 ASN A C 1
ATOM 1625 O O . ASN A 1 205 ? -9.211 -7.857 -5.249 1.00 97.94 205 ASN A O 1
ATOM 1629 N N . HIS A 1 206 ? -8.833 -8.919 -7.195 1.00 98.19 206 HIS A N 1
ATOM 1630 C CA . HIS A 1 206 ? -10.154 -8.632 -7.766 1.00 98.19 206 HIS A CA 1
ATOM 1631 C C . HIS A 1 206 ? -11.277 -9.322 -6.991 1.00 98.19 206 HIS A C 1
ATOM 1633 O O . HIS A 1 206 ? -12.332 -8.742 -6.763 1.00 98.19 206 HIS A O 1
ATOM 1639 N N . ARG A 1 207 ? -11.051 -10.548 -6.519 1.00 97.06 207 ARG A N 1
ATOM 1640 C CA . ARG A 1 207 ? -12.018 -11.226 -5.657 1.00 97.06 207 ARG A CA 1
ATOM 1641 C C . ARG A 1 207 ? -12.191 -10.502 -4.323 1.00 97.06 207 ARG A C 1
ATOM 1643 O O . ARG A 1 207 ? -13.318 -10.265 -3.916 1.00 97.06 207 ARG A O 1
ATOM 1650 N N . LEU A 1 208 ? -11.086 -10.125 -3.679 1.00 97.75 208 LEU A N 1
ATOM 1651 C CA . LEU A 1 208 ? -11.103 -9.441 -2.384 1.00 97.75 208 LEU A CA 1
ATOM 1652 C C . LEU A 1 208 ? -11.744 -8.054 -2.470 1.00 97.75 208 LEU A C 1
ATOM 1654 O O . LEU A 1 208 ? -12.492 -7.681 -1.576 1.00 97.75 208 LEU A O 1
ATOM 1658 N N . ILE A 1 209 ? -11.479 -7.289 -3.534 1.00 97.12 209 ILE A N 1
ATOM 1659 C CA . ILE A 1 209 ? -12.091 -5.964 -3.687 1.00 97.12 209 ILE A CA 1
ATOM 1660 C C . ILE A 1 209 ? -13.603 -6.085 -3.905 1.00 97.12 209 ILE A C 1
ATOM 1662 O O . ILE A 1 209 ? -14.363 -5.342 -3.294 1.00 97.12 209 ILE A O 1
ATOM 1666 N N . ASN A 1 210 ? -14.042 -7.079 -4.683 1.00 97.06 210 ASN A N 1
ATOM 1667 C CA . ASN A 1 210 ? -15.462 -7.367 -4.874 1.00 97.06 210 ASN A CA 1
ATOM 1668 C C . ASN A 1 210 ? -16.130 -7.888 -3.594 1.00 97.06 210 ASN A C 1
ATOM 1670 O O . ASN A 1 210 ? -17.313 -7.653 -3.394 1.00 97.06 210 ASN A O 1
ATOM 1674 N N . GLU A 1 211 ? -15.395 -8.580 -2.723 1.00 95.94 211 GLU A N 1
ATOM 1675 C CA . GLU A 1 211 ? -15.889 -9.010 -1.411 1.00 95.94 211 GLU A CA 1
ATOM 1676 C C . GLU A 1 211 ? -16.058 -7.816 -0.460 1.00 95.94 211 GLU A C 1
ATOM 1678 O O . GLU A 1 211 ? -17.102 -7.684 0.176 1.00 95.94 211 GLU A O 1
ATOM 1683 N N . ILE A 1 212 ? -15.078 -6.904 -0.423 1.00 95.38 212 ILE A N 1
ATOM 1684 C CA . ILE A 1 212 ? -15.135 -5.670 0.381 1.00 95.38 212 ILE A CA 1
ATOM 1685 C C . ILE A 1 212 ? -16.307 -4.778 -0.046 1.00 95.38 212 ILE A C 1
ATOM 1687 O O . ILE A 1 212 ? -16.963 -4.192 0.809 1.00 95.38 212 ILE A O 1
ATOM 1691 N N . PHE A 1 213 ? -16.560 -4.672 -1.352 1.00 96.56 213 PHE A N 1
ATOM 1692 C CA . PHE A 1 213 ? -17.662 -3.884 -1.914 1.00 96.56 213 PHE A CA 1
ATOM 1693 C C . PHE A 1 213 ? -18.901 -4.719 -2.248 1.00 96.56 213 PHE A C 1
ATOM 1695 O O . PHE A 1 213 ? -19.735 -4.285 -3.039 1.00 96.56 213 PHE A O 1
ATOM 1702 N N . SER A 1 214 ? -19.023 -5.918 -1.683 1.00 95.31 214 SER A N 1
ATOM 1703 C CA . SER A 1 214 ? -20.258 -6.686 -1.810 1.00 95.31 214 SER A CA 1
ATOM 1704 C C . SER A 1 214 ? -21.379 -6.022 -1.006 1.00 95.31 214 SER A C 1
ATOM 1706 O O . SER A 1 214 ? -21.122 -5.329 -0.023 1.00 95.31 214 SER A O 1
ATOM 1708 N N . ASP A 1 215 ? -22.634 -6.294 -1.366 1.00 95.44 215 ASP A N 1
ATOM 1709 C CA . ASP A 1 215 ? -23.811 -5.818 -0.618 1.00 95.44 215 ASP A CA 1
ATOM 1710 C C . ASP A 1 215 ? -23.950 -6.467 0.781 1.00 95.44 215 ASP A C 1
ATOM 1712 O O . ASP A 1 215 ? -24.954 -6.285 1.474 1.00 95.44 215 ASP A O 1
ATOM 1716 N N . ALA A 1 216 ? -22.959 -7.255 1.215 1.00 93.81 216 ALA A N 1
ATOM 1717 C CA . ALA A 1 216 ? -22.947 -7.890 2.520 1.00 93.81 216 ALA A CA 1
ATOM 1718 C C . ALA A 1 216 ? -22.801 -6.840 3.633 1.00 93.81 216 ALA A C 1
ATOM 1720 O O . ALA A 1 216 ? -21.775 -6.178 3.782 1.00 93.81 216 ALA A O 1
ATOM 1721 N N . VAL A 1 217 ? -23.834 -6.723 4.466 1.00 91.44 217 VAL A N 1
ATOM 1722 C CA . VAL A 1 217 ? -23.826 -5.834 5.630 1.00 91.44 217 VAL A CA 1
ATOM 1723 C C . VAL A 1 217 ? -23.033 -6.477 6.766 1.00 91.44 217 VAL A C 1
ATOM 1725 O O . VAL A 1 217 ? -23.223 -7.653 7.079 1.00 91.44 217 VAL A O 1
ATOM 1728 N N . VAL A 1 218 ? -22.166 -5.695 7.417 1.00 91.25 218 VAL A N 1
ATOM 1729 C CA . VAL A 1 218 ? -21.418 -6.134 8.605 1.00 91.25 218 VAL A CA 1
ATOM 1730 C C . VAL A 1 218 ? -22.407 -6.490 9.726 1.00 91.25 218 VAL A C 1
ATOM 1732 O O . VAL A 1 218 ? -23.135 -5.604 10.181 1.00 91.25 218 VAL A O 1
ATOM 1735 N N . PRO A 1 219 ? -22.447 -7.750 10.205 1.00 89.31 219 PRO A N 1
ATOM 1736 C CA . PRO A 1 219 ? -23.338 -8.129 11.296 1.00 89.31 219 PRO A CA 1
ATOM 1737 C C . PRO A 1 219 ? -22.963 -7.396 12.590 1.00 89.31 219 PRO A C 1
ATOM 1739 O O . PRO A 1 219 ? -21.784 -7.344 12.947 1.00 89.31 219 PRO A O 1
ATOM 1742 N N . ASP A 1 220 ? -23.947 -6.871 13.330 1.00 88.69 220 ASP A N 1
ATOM 1743 C CA . ASP A 1 220 ? -23.688 -6.351 14.678 1.00 88.69 220 ASP A CA 1
ATOM 1744 C C . ASP A 1 220 ? -23.438 -7.530 15.632 1.00 88.69 220 ASP A C 1
ATOM 1746 O O . ASP A 1 220 ? -24.342 -8.289 15.984 1.00 88.69 220 ASP A O 1
ATOM 1750 N N . VAL A 1 221 ? -22.175 -7.704 16.024 1.00 83.69 221 VAL A N 1
ATOM 1751 C CA . VAL A 1 221 ? -21.703 -8.827 16.848 1.00 83.69 221 VAL A CA 1
ATOM 1752 C C . VAL A 1 221 ? -21.787 -8.536 18.346 1.00 83.69 221 VAL A C 1
ATOM 1754 O O . VAL A 1 221 ? -21.182 -9.256 19.144 1.00 83.69 221 VAL A O 1
ATOM 1757 N N . ARG A 1 222 ? -22.505 -7.489 18.771 1.00 87.56 222 ARG A N 1
ATOM 1758 C CA . ARG A 1 222 ? -22.751 -7.196 20.191 1.00 87.56 222 ARG A CA 1
ATOM 1759 C C . ARG A 1 222 ? -23.627 -8.279 20.828 1.00 87.56 222 ARG A C 1
ATOM 1761 O O . ARG A 1 222 ? -24.807 -8.095 21.100 1.00 87.56 222 ARG A O 1
ATOM 1768 N N . SER A 1 223 ? -23.027 -9.435 21.093 1.00 84.06 223 SER A N 1
ATOM 1769 C CA . SER A 1 223 ? -23.656 -10.527 21.818 1.00 84.06 223 SER A CA 1
ATOM 1770 C C . SER A 1 223 ? -23.542 -10.270 23.315 1.00 84.06 223 SER A C 1
ATOM 1772 O O . SER A 1 223 ? -22.435 -10.130 23.842 1.00 84.06 223 SER A O 1
ATOM 1774 N N . VAL A 1 224 ? -24.672 -10.263 24.017 1.00 87.75 224 VAL A N 1
ATOM 1775 C CA . VAL A 1 224 ? -24.676 -10.252 25.482 1.00 87.75 224 VAL A CA 1
ATOM 1776 C C . VAL A 1 224 ? -24.106 -11.578 25.984 1.00 87.75 224 VAL A C 1
ATOM 1778 O O . VAL A 1 224 ? -24.493 -12.658 25.529 1.00 87.75 224 VAL A O 1
ATOM 1781 N N . VAL A 1 225 ? -23.174 -11.513 26.935 1.00 90.44 225 VAL A N 1
ATOM 1782 C CA . VAL A 1 225 ? -22.629 -12.714 27.572 1.00 90.44 225 VAL A CA 1
ATOM 1783 C C . VAL A 1 225 ? -23.728 -13.363 28.407 1.00 90.44 225 VAL A C 1
ATOM 1785 O O . VAL A 1 225 ? -24.118 -12.850 29.453 1.00 90.44 225 VAL A O 1
ATOM 1788 N N . THR A 1 226 ? -24.234 -14.505 27.946 1.00 94.62 226 THR A N 1
ATOM 1789 C CA . THR A 1 226 ? -25.295 -15.222 28.656 1.00 94.62 226 THR A CA 1
ATOM 1790 C C . THR A 1 226 ? -24.750 -15.921 29.901 1.00 94.62 226 THR A C 1
ATOM 1792 O O . THR A 1 226 ? -23.612 -16.402 29.934 1.00 94.62 226 THR A O 1
ATOM 1795 N N . THR A 1 227 ? -25.586 -16.042 30.932 1.00 94.31 227 THR A N 1
ATOM 1796 C CA . THR A 1 227 ? -25.276 -16.820 32.145 1.00 94.31 227 THR A CA 1
ATOM 1797 C C . THR A 1 227 ? -24.956 -18.280 31.814 1.00 94.31 227 THR A C 1
ATOM 1799 O O . THR A 1 227 ? -24.028 -18.858 32.380 1.00 94.31 227 THR A O 1
ATOM 1802 N N . ALA A 1 228 ? -25.647 -18.858 30.826 1.00 95.62 228 ALA A N 1
ATOM 1803 C CA . ALA A 1 228 ? -25.363 -20.187 30.296 1.00 95.62 228 ALA A CA 1
ATOM 1804 C C . ALA A 1 228 ? -23.937 -20.287 29.726 1.00 95.62 228 ALA A C 1
ATOM 1806 O O . ALA A 1 228 ? -23.190 -21.189 30.116 1.00 95.62 228 ALA A O 1
ATOM 1807 N N . ARG A 1 229 ? -23.515 -19.330 28.884 1.00 95.25 229 ARG A N 1
ATOM 1808 C CA . ARG A 1 229 ? -22.146 -19.269 28.343 1.00 95.25 229 ARG A CA 1
ATOM 1809 C C . ARG A 1 229 ? -21.113 -19.100 29.454 1.00 95.25 229 ARG A C 1
ATOM 1811 O O . ARG A 1 229 ? -20.110 -19.806 29.456 1.00 95.25 229 ARG A O 1
ATOM 1818 N N . MET A 1 230 ? -21.391 -18.248 30.440 1.00 97.25 230 MET A N 1
ATOM 1819 C CA . MET A 1 230 ? -20.536 -18.085 31.620 1.00 97.25 230 MET A CA 1
ATOM 1820 C C . MET A 1 230 ? -20.386 -19.399 32.404 1.00 97.25 230 MET A C 1
ATOM 1822 O O . MET A 1 230 ? -19.293 -19.735 32.853 1.00 97.25 230 MET A O 1
ATOM 1826 N N . SER A 1 231 ? -2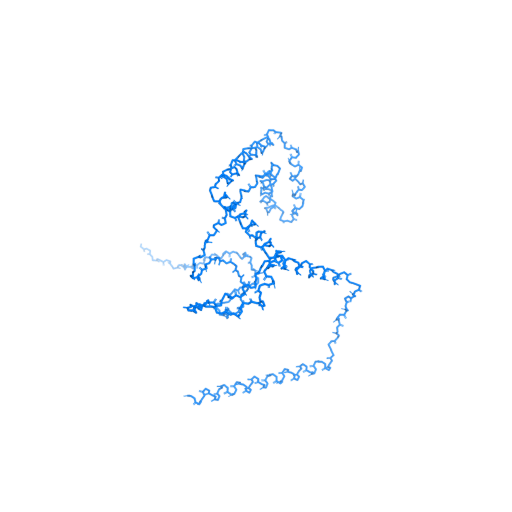1.460 -20.183 32.535 1.00 97.00 231 SER A N 1
ATOM 1827 C CA . SER A 1 231 ? -21.415 -21.488 33.205 1.00 97.00 231 SER A CA 1
ATOM 1828 C C . SER A 1 231 ? -20.553 -22.508 32.451 1.00 97.00 231 SER A C 1
ATOM 1830 O O . SER A 1 231 ? -19.801 -23.255 33.075 1.00 97.00 231 SER A O 1
ATOM 1832 N N . VAL A 1 232 ? -20.621 -22.516 31.114 1.00 97.38 232 VAL A N 1
ATOM 1833 C CA . VAL A 1 232 ? -19.795 -23.386 30.263 1.00 97.38 232 VAL A CA 1
ATOM 1834 C C . VAL A 1 232 ? -18.327 -23.013 30.413 1.00 97.38 232 VAL A C 1
ATOM 1836 O O . VAL A 1 232 ? -17.505 -23.893 30.652 1.00 97.38 232 VAL A O 1
ATOM 1839 N N . LEU A 1 233 ? -18.010 -21.717 30.362 1.00 97.50 233 LEU A N 1
ATOM 1840 C CA . LEU A 1 233 ? -16.645 -21.222 30.541 1.00 97.50 233 LEU A CA 1
ATOM 1841 C C . LEU A 1 233 ? -16.080 -21.615 31.911 1.00 97.50 233 LEU A C 1
ATOM 1843 O O . LEU A 1 233 ? -14.960 -22.107 31.989 1.00 97.50 233 LEU A O 1
ATOM 1847 N N . LYS A 1 234 ? -16.867 -21.494 32.987 1.00 97.81 234 LYS A N 1
ATOM 1848 C CA . LYS A 1 234 ? -16.449 -21.940 34.329 1.00 97.81 234 LYS A CA 1
ATOM 1849 C C . LYS A 1 234 ? -16.142 -23.440 34.377 1.00 97.81 234 LYS A C 1
ATOM 1851 O O . LYS A 1 234 ? -15.121 -23.826 34.939 1.00 97.81 234 LYS A O 1
ATOM 1856 N N . ARG A 1 235 ? -16.982 -24.281 33.760 1.00 97.81 235 ARG A N 1
ATOM 1857 C CA . ARG A 1 235 ? -16.731 -25.732 33.669 1.00 97.81 235 ARG A CA 1
ATOM 1858 C C . ARG A 1 235 ? -15.482 -26.049 32.848 1.00 97.81 235 ARG A C 1
ATOM 1860 O O . ARG A 1 235 ? -14.718 -26.929 33.228 1.00 97.81 235 ARG A O 1
ATOM 1867 N N . GLN A 1 236 ? -15.253 -25.324 31.755 1.00 97.94 236 GLN A N 1
ATOM 1868 C CA . GLN A 1 236 ? -14.049 -25.478 30.937 1.00 97.94 236 GLN A CA 1
ATOM 1869 C C . GLN A 1 236 ? -12.787 -25.110 31.719 1.00 97.94 236 GLN A C 1
ATOM 1871 O O . GLN A 1 236 ? -11.825 -25.870 31.688 1.00 97.94 236 GLN A O 1
ATOM 1876 N N . VAL A 1 237 ? -12.810 -24.006 32.472 1.00 98.19 237 VAL A N 1
ATOM 1877 C CA . VAL A 1 237 ? -11.693 -23.613 33.344 1.00 98.19 237 VAL A CA 1
ATOM 1878 C C . VAL A 1 237 ? -11.399 -24.713 34.358 1.00 98.19 237 VAL A C 1
ATOM 1880 O O . VAL A 1 237 ? -10.272 -25.187 34.417 1.00 98.19 237 VAL A O 1
ATOM 1883 N N . GLN A 1 238 ? -12.414 -25.188 35.083 1.00 97.38 238 GLN A N 1
ATOM 1884 C CA . GLN A 1 238 ? -12.242 -26.271 36.057 1.00 97.38 238 GLN A CA 1
ATOM 1885 C C . GLN A 1 238 ? -11.676 -27.543 35.413 1.00 97.38 238 GLN A C 1
ATOM 1887 O O . GLN A 1 238 ? -10.745 -28.144 35.942 1.00 97.38 238 GLN A O 1
ATOM 1892 N N . SER A 1 239 ? -12.198 -27.939 34.250 1.00 98.06 239 SER A N 1
ATOM 1893 C CA . SER A 1 239 ? -11.724 -29.121 33.529 1.00 98.06 239 SER A CA 1
ATOM 1894 C C . SER A 1 239 ? -10.258 -28.995 33.104 1.00 98.06 239 SER A C 1
ATOM 1896 O O . SER A 1 239 ? -9.495 -29.947 33.268 1.00 98.06 239 SER A O 1
ATOM 1898 N N . LEU A 1 240 ? -9.844 -27.824 32.611 1.00 97.94 240 LEU A N 1
ATOM 1899 C CA . LEU A 1 240 ? -8.459 -27.560 32.221 1.00 97.94 240 LEU A CA 1
ATOM 1900 C C . LEU A 1 240 ? -7.520 -27.513 33.430 1.00 97.94 240 LEU A C 1
ATOM 1902 O O . LEU A 1 240 ? -6.434 -28.084 33.357 1.00 97.94 240 LEU A O 1
ATOM 1906 N N . THR A 1 241 ? -7.944 -26.918 34.548 1.00 97.38 241 THR A N 1
ATOM 1907 C CA . THR A 1 241 ? -7.183 -26.923 35.808 1.00 97.38 241 THR A CA 1
ATOM 1908 C C . THR A 1 241 ? -6.945 -28.349 36.297 1.00 97.38 241 THR A C 1
ATOM 1910 O O . THR A 1 241 ? -5.802 -28.740 36.520 1.00 97.38 241 THR A O 1
ATOM 1913 N N . MET A 1 242 ? -7.996 -29.170 36.349 1.00 96.56 242 MET A N 1
ATOM 1914 C CA . MET A 1 242 ? -7.886 -30.584 36.728 1.00 96.56 242 MET A CA 1
ATOM 1915 C C . MET A 1 242 ? -6.967 -31.365 35.780 1.00 96.56 242 MET A C 1
ATOM 1917 O O . MET A 1 242 ? -6.192 -32.224 36.204 1.00 96.56 242 MET A O 1
ATOM 1921 N N . HIS A 1 243 ? -7.035 -31.081 34.476 1.00 97.25 243 HIS A N 1
ATOM 1922 C CA . HIS A 1 243 ? -6.164 -31.720 33.495 1.00 97.25 243 HIS A CA 1
ATOM 1923 C C . HIS A 1 243 ? -4.693 -31.318 33.683 1.00 97.25 243 HIS A C 1
ATOM 1925 O O . HIS A 1 243 ? -3.811 -32.175 33.613 1.00 97.25 243 HIS A O 1
ATOM 1931 N N . GLN A 1 244 ? -4.427 -30.043 33.970 1.00 96.00 244 GLN A N 1
ATOM 1932 C CA . GLN A 1 244 ? -3.089 -29.534 34.263 1.00 96.00 244 GLN A CA 1
ATOM 1933 C C . GLN A 1 244 ? -2.504 -30.180 35.524 1.00 96.00 244 GLN A C 1
ATOM 1935 O O . GLN A 1 244 ? -1.357 -30.625 35.498 1.00 96.00 244 GLN A O 1
ATOM 1940 N N . GLU A 1 245 ? -3.293 -30.303 36.592 1.00 95.88 245 GLU A N 1
ATOM 1941 C CA . GLU A 1 245 ? -2.891 -31.010 37.812 1.00 95.88 245 GLU A CA 1
ATOM 1942 C C . GLU A 1 245 ? -2.567 -32.476 37.524 1.00 95.88 245 GLU A C 1
ATOM 1944 O O . GLU A 1 245 ? -1.497 -32.957 37.896 1.00 95.88 245 GLU A O 1
ATOM 1949 N N . LYS A 1 246 ? -3.430 -33.171 36.773 1.00 95.94 246 LYS A N 1
ATOM 1950 C CA . LYS A 1 246 ? -3.218 -34.574 36.394 1.00 95.94 246 LYS A CA 1
ATOM 1951 C C . LYS A 1 246 ? -1.935 -34.765 35.586 1.00 95.94 246 LYS A C 1
ATOM 1953 O O . LYS A 1 246 ? -1.194 -35.717 35.834 1.00 95.94 246 LYS A O 1
ATOM 1958 N N . LEU A 1 247 ? -1.656 -33.887 34.624 1.00 95.12 247 LEU A N 1
ATOM 1959 C CA . LEU A 1 247 ? -0.399 -33.917 33.874 1.00 95.12 247 LEU A CA 1
ATOM 1960 C C . LEU A 1 247 ? 0.803 -33.631 34.782 1.00 95.12 247 LEU A C 1
ATOM 1962 O O . LEU A 1 247 ? 1.793 -34.354 34.705 1.00 95.12 247 LEU A O 1
ATOM 1966 N N . GLY A 1 248 ? 0.703 -32.656 35.689 1.00 92.56 248 GLY A N 1
ATOM 1967 C CA . GLY A 1 248 ? 1.742 -32.367 36.681 1.00 92.56 248 GLY A CA 1
ATOM 1968 C C . GLY A 1 248 ? 2.034 -33.562 37.594 1.00 92.56 248 GLY A C 1
ATOM 1969 O O . GLY A 1 248 ? 3.193 -33.924 37.809 1.00 92.56 248 GLY A O 1
ATOM 1970 N N . SER A 1 249 ? 0.998 -34.251 38.072 1.00 92.06 249 SER A N 1
ATOM 1971 C CA . SER A 1 249 ? 1.149 -35.485 38.847 1.00 92.06 249 SER A CA 1
ATOM 1972 C C . SER A 1 249 ? 1.840 -36.588 38.042 1.00 92.06 249 SER A C 1
ATOM 1974 O O . SER A 1 249 ? 2.712 -37.266 38.574 1.00 92.06 249 SER A O 1
ATOM 1976 N N . ARG A 1 250 ? 1.512 -36.751 36.752 1.00 91.19 250 ARG A N 1
ATOM 1977 C CA . ARG A 1 250 ? 2.177 -37.737 35.880 1.00 91.19 250 ARG A CA 1
ATOM 1978 C C . ARG A 1 250 ? 3.652 -37.406 35.660 1.00 91.19 250 ARG A C 1
ATOM 1980 O O . ARG A 1 250 ? 4.491 -38.274 35.854 1.00 91.19 250 ARG A O 1
ATOM 1987 N N . VAL A 1 251 ? 3.979 -36.150 35.358 1.00 90.25 251 VAL A N 1
ATOM 1988 C CA . VAL A 1 251 ? 5.369 -35.700 35.163 1.00 90.25 251 VAL A CA 1
ATOM 1989 C C . VAL A 1 251 ? 6.200 -35.881 36.438 1.00 90.25 251 VAL A C 1
ATOM 1991 O O . VAL A 1 251 ? 7.329 -36.363 36.384 1.00 90.25 251 VAL A O 1
ATOM 1994 N N . THR A 1 252 ? 5.649 -35.539 37.606 1.00 87.56 252 THR A N 1
ATOM 1995 C CA . THR A 1 252 ? 6.342 -35.750 38.891 1.00 87.56 252 THR A CA 1
ATOM 1996 C C . THR A 1 252 ? 6.447 -37.220 39.292 1.00 87.56 252 THR A C 1
ATOM 1998 O O . THR A 1 252 ? 7.363 -37.575 40.034 1.00 87.56 252 THR A O 1
ATOM 2001 N N . ALA A 1 253 ? 5.527 -38.078 38.850 1.00 85.19 253 ALA A N 1
ATOM 2002 C CA . ALA A 1 253 ? 5.611 -39.519 39.056 1.00 85.19 253 ALA A CA 1
ATOM 2003 C C . ALA A 1 253 ? 6.681 -40.153 38.156 1.00 85.19 253 ALA A C 1
ATOM 2005 O O . ALA A 1 253 ? 7.485 -40.937 38.651 1.00 85.19 253 ALA A O 1
ATOM 2006 N N . ASP A 1 254 ? 6.748 -39.773 36.879 1.00 83.88 254 ASP A N 1
ATOM 2007 C CA . ASP A 1 254 ? 7.769 -40.267 35.948 1.00 83.88 254 ASP A CA 1
ATOM 2008 C C . ASP A 1 254 ? 9.171 -39.797 36.354 1.00 83.88 254 ASP A C 1
ATOM 2010 O O . ASP A 1 254 ? 10.106 -40.591 36.363 1.00 83.88 254 ASP A O 1
ATOM 2014 N N . ARG A 1 255 ? 9.314 -38.549 36.825 1.00 79.44 255 ARG A N 1
ATOM 2015 C CA . ARG A 1 255 ? 10.581 -38.039 37.379 1.00 79.44 255 ARG A CA 1
ATOM 2016 C C . ARG A 1 255 ? 11.052 -38.794 38.628 1.00 79.44 255 ARG A C 1
ATOM 2018 O O . ARG A 1 255 ? 12.239 -38.781 38.913 1.00 79.44 255 ARG A O 1
ATOM 2025 N N . ARG A 1 256 ? 10.143 -39.412 39.388 1.00 74.69 256 ARG A N 1
ATOM 2026 C CA . ARG A 1 256 ? 10.475 -40.218 40.578 1.00 74.69 256 ARG A CA 1
ATOM 2027 C C . ARG A 1 256 ? 10.836 -41.672 40.253 1.00 74.69 256 ARG A C 1
ATOM 2029 O O . ARG A 1 256 ? 11.272 -42.381 41.152 1.00 74.69 256 ARG A O 1
ATOM 2036 N N . LYS A 1 257 ? 10.607 -42.127 39.017 1.00 70.75 257 LYS A N 1
ATOM 2037 C CA . LYS A 1 257 ? 10.901 -43.495 38.556 1.00 70.75 257 LYS A CA 1
ATOM 2038 C C . LYS A 1 257 ? 12.262 -43.636 37.858 1.00 70.75 257 LYS A C 1
ATOM 2040 O O . LYS A 1 257 ? 12.621 -44.756 37.508 1.00 70.75 257 LYS A O 1
ATOM 2045 N N . VAL A 1 258 ? 12.969 -42.527 37.639 1.00 54.69 258 VAL A N 1
ATOM 2046 C CA . VAL A 1 258 ? 14.340 -42.449 37.101 1.00 54.69 258 VAL A CA 1
ATOM 2047 C C . VAL A 1 258 ? 15.285 -42.127 38.247 1.00 54.69 258 VAL A C 1
ATOM 2049 O O . VAL A 1 258 ? 16.379 -42.724 38.279 1.00 54.69 258 VAL A O 1
#

Secondary structure (DSSP, 8-state):
------------PPPPP-----S----SS--TT--------------S---------PPPPPPPPHHHHHHHHHHHHHHHHHHHH-TT--HHHHHHHHHHHHHHS-HHHHHHHHHHHHHHHHHHHHHHHHHHHSHHHHHHHHHHHHHHHHHHHHHHHHTSTTTTSGGGS---------------------TTHHHHHHHHHHHHHHHHHHHHTSS-PPP-------HHHHHHHHHHHHHHHHHHHHHHHHHHHHHT--